Protein AF-K1QDU6-F1 (afdb_monomer_lite)

InterPro domains:
  IPR000092 Polyprenyl synthetase-like [PF00348] (39-159)
  IPR008949 Isoprenoid synthase domain superfamily [G3DSA:1.10.600.10] (33-239)
  IPR008949 Isoprenoid synthase domain superfamily [SSF48576] (39-234)
  IPR033749 Polyprenyl synthetase, conserved site [PS00444] (140-152)

pLDDT: mean 74.17, std 23.48, range [25.44, 97.94]

Structure (mmCIF, N/CA/C/O backbone):
data_AF-K1QDU6-F1
#
_entry.id   AF-K1QDU6-F1
#
loop_
_atom_site.group_PDB
_atom_site.id
_atom_site.type_symbol
_atom_site.label_atom_id
_atom_site.label_alt_id
_atom_site.label_comp_id
_atom_site.label_asym_id
_atom_site.label_entity_id
_atom_site.label_seq_id
_atom_site.pdbx_PDB_ins_code
_atom_site.Cartn_x
_atom_site.Cartn_y
_atom_site.Cartn_z
_atom_site.occupancy
_atom_site.B_iso_or_equiv
_atom_site.auth_seq_id
_atom_site.auth_comp_id
_atom_site.auth_asym_id
_atom_site.auth_atom_id
_atom_site.pdbx_PDB_model_num
ATOM 1 N N . MET A 1 1 ? 10.140 12.642 -14.458 1.00 27.84 1 MET A N 1
ATOM 2 C CA . MET A 1 1 ? 10.957 11.814 -15.375 1.00 27.84 1 MET A CA 1
ATOM 3 C C . MET A 1 1 ? 11.742 10.750 -14.606 1.00 27.84 1 MET A C 1
ATOM 5 O O . MET A 1 1 ? 11.603 9.585 -14.933 1.00 27.84 1 MET A O 1
ATOM 9 N N . TYR A 1 2 ? 12.474 11.108 -13.543 1.00 26.69 2 TYR A N 1
ATOM 10 C CA . TYR A 1 2 ? 13.285 10.168 -12.743 1.00 26.69 2 TYR A CA 1
ATOM 11 C C . TYR A 1 2 ? 12.472 9.133 -11.940 1.00 26.69 2 TYR A C 1
ATOM 13 O O . TYR A 1 2 ? 12.703 7.937 -12.063 1.00 26.69 2 TYR A O 1
ATOM 21 N N . MET A 1 3 ? 11.434 9.553 -11.210 1.00 28.48 3 MET A N 1
ATOM 22 C CA . MET A 1 3 ? 10.536 8.614 -10.512 1.00 28.48 3 MET A CA 1
ATOM 23 C C . MET A 1 3 ? 9.550 7.912 -11.452 1.00 28.48 3 MET A C 1
ATOM 25 O O . MET A 1 3 ? 9.055 6.837 -11.137 1.00 28.48 3 MET A O 1
ATOM 29 N N . SER A 1 4 ? 9.288 8.497 -12.625 1.00 28.53 4 SER A N 1
ATOM 30 C CA . SER A 1 4 ? 8.295 7.974 -13.567 1.00 28.53 4 SER A CA 1
ATOM 31 C C . SER A 1 4 ? 8.841 6.777 -14.355 1.00 28.53 4 SER A C 1
ATOM 33 O O . SER A 1 4 ? 8.112 5.826 -14.598 1.00 28.53 4 SER A O 1
ATOM 35 N N . MET A 1 5 ? 10.156 6.734 -14.593 1.00 27.45 5 MET A N 1
ATOM 36 C CA . MET A 1 5 ? 10.834 5.553 -15.135 1.00 27.45 5 MET A CA 1
ATOM 37 C C . MET A 1 5 ? 10.961 4.426 -14.083 1.00 27.45 5 MET A C 1
ATOM 39 O O . MET A 1 5 ? 10.789 3.258 -14.422 1.00 27.45 5 MET A O 1
ATOM 43 N N . CYS A 1 6 ? 11.159 4.752 -12.793 1.00 29.09 6 CYS A N 1
ATOM 44 C CA . CYS A 1 6 ? 11.047 3.777 -11.692 1.00 29.09 6 CYS A CA 1
ATOM 45 C C . CYS A 1 6 ? 9.617 3.239 -11.535 1.00 29.09 6 CYS A C 1
ATOM 47 O O . CYS A 1 6 ? 9.452 2.037 -11.342 1.00 29.09 6 CYS A O 1
ATOM 49 N N . CYS A 1 7 ? 8.590 4.089 -11.658 1.00 29.75 7 CYS A N 1
ATOM 50 C CA . CYS A 1 7 ? 7.189 3.665 -11.659 1.00 29.75 7 CYS A CA 1
ATOM 51 C C . CYS A 1 7 ? 6.900 2.736 -12.840 1.00 29.75 7 CYS A C 1
ATOM 53 O O . CYS A 1 7 ? 6.283 1.700 -12.641 1.00 29.75 7 CYS A O 1
ATOM 55 N N . ASP A 1 8 ? 7.411 3.034 -14.037 1.00 30.83 8 ASP A N 1
ATOM 56 C CA . ASP A 1 8 ? 7.184 2.207 -15.226 1.00 30.83 8 ASP A CA 1
ATOM 57 C C . ASP A 1 8 ? 7.837 0.814 -15.115 1.00 30.83 8 ASP A C 1
ATOM 59 O O . ASP A 1 8 ? 7.208 -0.195 -15.448 1.00 30.83 8 ASP A O 1
ATOM 63 N N . VAL A 1 9 ? 9.069 0.707 -14.592 1.00 31.66 9 VAL A N 1
ATOM 64 C CA . VAL A 1 9 ? 9.724 -0.603 -14.377 1.00 31.66 9 VAL A CA 1
ATOM 65 C C . VAL A 1 9 ? 9.109 -1.345 -13.179 1.00 31.66 9 VAL A C 1
ATOM 67 O O . VAL A 1 9 ? 8.923 -2.564 -13.239 1.00 31.66 9 VAL A O 1
ATOM 70 N N . SER A 1 10 ? 8.700 -0.630 -12.126 1.00 29.80 10 SER A N 1
ATOM 71 C CA . SER A 1 10 ? 8.019 -1.223 -10.966 1.00 29.80 10 SER A CA 1
ATOM 72 C C . SER A 1 10 ? 6.633 -1.751 -11.331 1.00 29.80 10 SER A C 1
ATOM 74 O O . SER A 1 10 ? 6.325 -2.891 -10.988 1.00 29.80 10 SER A O 1
ATOM 76 N N . CYS A 1 11 ? 5.861 -1.010 -12.131 1.00 29.25 11 CYS A N 1
ATOM 77 C CA . CYS A 1 11 ? 4.549 -1.380 -12.679 1.00 29.25 11 CYS A CA 1
ATOM 78 C C . CYS A 1 11 ? 4.643 -2.565 -13.669 1.00 29.25 11 CYS A C 1
ATOM 80 O O . CYS A 1 11 ? 3.788 -3.454 -13.697 1.00 29.25 11 CYS A O 1
ATOM 82 N N . SER A 1 12 ? 5.754 -2.658 -14.416 1.00 29.80 12 SER A N 1
ATOM 83 C CA . SER A 1 12 ? 6.099 -3.834 -15.235 1.00 29.80 12 SER A CA 1
ATOM 84 C C . SER A 1 12 ? 6.427 -5.070 -14.385 1.00 29.80 12 SER A C 1
ATOM 86 O O . SER A 1 12 ? 6.141 -6.199 -14.785 1.00 29.80 12 SER A O 1
ATOM 88 N N . SER A 1 13 ? 7.023 -4.874 -13.204 1.00 31.14 13 SER A N 1
ATOM 89 C CA . SER A 1 13 ? 7.442 -5.954 -12.300 1.00 31.14 13 SER A CA 1
ATOM 90 C C . SER A 1 13 ? 6.368 -6.408 -11.302 1.00 31.14 13 SER A C 1
ATOM 92 O O . SER A 1 13 ? 6.383 -7.560 -10.879 1.00 31.14 13 SER A O 1
ATOM 94 N N . THR A 1 14 ? 5.392 -5.550 -11.002 1.00 33.31 14 THR A N 1
ATOM 95 C CA . THR A 1 14 ? 4.179 -5.856 -10.217 1.00 33.31 14 THR A CA 1
ATOM 96 C C . THR A 1 14 ? 3.053 -6.450 -11.081 1.00 33.31 14 THR A C 1
ATOM 98 O O . THR A 1 14 ? 1.967 -6.770 -10.588 1.00 33.31 14 THR A O 1
ATOM 101 N N . GLY A 1 15 ? 3.329 -6.677 -12.372 1.00 29.73 15 GLY A N 1
ATOM 102 C CA . GLY A 1 15 ? 2.382 -7.032 -13.433 1.00 29.73 15 GLY A CA 1
ATOM 103 C C . GLY A 1 15 ? 1.663 -8.386 -13.354 1.00 29.73 15 GLY A C 1
ATOM 104 O O . GLY A 1 15 ? 0.924 -8.705 -14.281 1.00 29.73 15 GLY A O 1
ATOM 105 N N . ALA A 1 16 ? 1.800 -9.170 -12.283 1.00 29.45 16 ALA A N 1
ATOM 106 C CA . ALA A 1 16 ? 1.011 -10.399 -12.098 1.00 29.45 16 ALA A CA 1
ATOM 107 C C . ALA A 1 16 ? 0.602 -10.697 -10.643 1.00 29.45 16 ALA A C 1
ATOM 109 O O . ALA A 1 16 ? -0.055 -11.705 -10.389 1.00 29.45 16 ALA A O 1
ATOM 110 N N . THR A 1 17 ? 0.946 -9.833 -9.688 1.00 32.12 17 THR A N 1
ATOM 111 C CA . THR A 1 17 ? 0.770 -10.111 -8.251 1.00 32.12 17 THR A CA 1
ATOM 112 C C . THR A 1 17 ? -0.180 -9.131 -7.556 1.00 32.12 17 THR A C 1
ATOM 114 O O . THR A 1 17 ? -0.888 -9.526 -6.639 1.00 32.12 17 THR A O 1
ATOM 117 N N . GLY A 1 18 ? -0.346 -7.894 -8.033 1.00 29.41 18 GLY A N 1
ATOM 118 C CA . GLY A 1 18 ? -1.143 -6.879 -7.316 1.00 29.41 18 GLY A CA 1
ATOM 119 C C . GLY A 1 18 ? -2.650 -7.153 -7.161 1.00 29.41 18 GLY A C 1
ATOM 120 O O . GLY A 1 18 ? -3.245 -6.730 -6.176 1.00 29.41 18 GLY A O 1
ATOM 121 N N . ALA A 1 19 ? -3.280 -7.894 -8.080 1.00 29.11 19 ALA A N 1
ATOM 122 C CA . ALA A 1 19 ? -4.727 -8.162 -8.031 1.00 29.11 19 ALA A CA 1
ATOM 123 C C . ALA A 1 19 ? -5.107 -9.434 -7.244 1.00 29.11 19 ALA A C 1
ATOM 125 O O . ALA A 1 19 ? -6.285 -9.755 -7.126 1.00 29.11 19 ALA A O 1
ATOM 126 N N . LEU A 1 20 ? -4.120 -10.172 -6.724 1.00 29.73 20 LEU A N 1
ATOM 127 C CA . LEU A 1 20 ? -4.320 -11.481 -6.092 1.00 29.73 20 LEU A CA 1
ATOM 128 C C . LEU A 1 20 ? -3.499 -11.688 -4.810 1.00 29.73 20 LEU A C 1
ATOM 130 O O . LEU A 1 20 ? -3.629 -12.725 -4.167 1.00 29.73 20 LEU A O 1
ATOM 134 N N . GLN A 1 21 ? -2.695 -10.704 -4.400 1.00 31.70 21 GLN A N 1
ATOM 135 C CA . GLN A 1 21 ? -1.828 -10.797 -3.226 1.00 31.70 21 GLN A CA 1
ATOM 136 C C . GLN A 1 21 ? -2.444 -10.134 -1.984 1.00 31.70 21 GLN A C 1
ATOM 138 O O . GLN A 1 21 ? -1.793 -9.362 -1.288 1.00 31.70 21 GLN A O 1
ATOM 143 N N . LEU A 1 22 ? -3.680 -10.499 -1.631 1.00 31.55 22 LEU A N 1
ATOM 144 C CA . LEU A 1 22 ? -3.878 -10.808 -0.216 1.00 31.55 22 LEU A CA 1
ATOM 145 C C . LEU A 1 22 ? -3.142 -12.129 -0.035 1.00 31.55 22 LEU A C 1
ATOM 147 O O . LEU A 1 22 ? -3.590 -13.142 -0.562 1.00 31.55 22 LEU A O 1
ATOM 151 N N . HIS A 1 23 ? -1.972 -12.100 0.608 1.00 31.34 23 HIS A N 1
ATOM 152 C CA . HIS A 1 23 ? -1.313 -13.310 1.089 1.00 31.34 23 HIS A CA 1
ATOM 153 C C . HIS A 1 23 ? -2.389 -14.165 1.772 1.00 31.34 23 HIS A C 1
ATOM 155 O O . HIS A 1 23 ? -2.845 -13.830 2.866 1.00 31.34 23 HIS A O 1
ATOM 161 N N . MET A 1 24 ? -2.852 -15.231 1.110 1.00 26.36 24 MET A N 1
ATOM 162 C CA . MET A 1 24 ? -3.512 -16.301 1.836 1.00 26.36 24 MET A CA 1
ATOM 163 C C . MET A 1 24 ? -2.442 -16.802 2.805 1.00 26.36 24 MET A C 1
ATOM 165 O O . MET A 1 24 ? -1.360 -17.157 2.334 1.00 26.36 24 MET A O 1
ATOM 169 N N . PRO A 1 25 ? -2.664 -16.748 4.129 1.00 25.44 25 PRO A N 1
ATOM 170 C CA . PRO A 1 25 ? -1.703 -17.301 5.062 1.00 25.44 25 PRO A CA 1
ATOM 171 C C . PRO A 1 25 ? -1.656 -18.798 4.778 1.00 25.44 25 PRO A C 1
ATOM 173 O O . PRO A 1 25 ? -2.633 -19.513 5.021 1.00 25.44 25 PRO A O 1
ATOM 176 N N . ASP A 1 26 ? -0.563 -19.249 4.168 1.00 29.52 26 ASP A N 1
ATOM 177 C CA . ASP A 1 26 ? -0.380 -20.661 3.893 1.00 29.52 26 ASP A CA 1
ATOM 178 C C . ASP A 1 26 ? -0.211 -21.354 5.246 1.00 29.52 26 ASP A C 1
ATOM 180 O O . ASP A 1 26 ? 0.652 -21.016 6.054 1.00 29.52 26 ASP A O 1
ATOM 184 N N . SER A 1 27 ? -1.132 -22.262 5.547 1.00 29.81 27 SER A N 1
ATOM 185 C CA . SER A 1 27 ? -1.247 -22.924 6.848 1.00 29.81 27 SER A CA 1
ATOM 186 C C . SER A 1 27 ? -0.356 -24.159 6.912 1.00 29.81 27 SER A C 1
ATOM 188 O O . SER A 1 27 ? -0.807 -25.226 7.332 1.00 29.81 27 SER A O 1
ATOM 190 N N . ARG A 1 28 ? 0.896 -24.051 6.454 1.00 30.83 28 ARG A N 1
ATOM 191 C CA . ARG A 1 28 ? 1.869 -25.147 6.528 1.00 30.83 28 ARG A CA 1
ATOM 192 C C . ARG A 1 28 ? 3.262 -24.631 6.852 1.00 30.83 28 ARG A C 1
ATOM 194 O O . ARG A 1 28 ? 3.715 -23.632 6.310 1.00 30.83 28 ARG A O 1
ATOM 201 N N . GLU A 1 29 ? 3.858 -25.341 7.801 1.00 30.75 29 GLU A N 1
ATOM 202 C CA . GLU A 1 29 ? 5.143 -25.107 8.446 1.00 30.75 29 GLU A CA 1
ATOM 203 C C . GLU A 1 29 ? 6.289 -24.804 7.477 1.00 30.75 29 GLU A C 1
ATOM 205 O O . GLU A 1 29 ? 6.364 -25.315 6.359 1.00 30.75 29 GLU A O 1
ATOM 210 N N . GLU A 1 30 ? 7.198 -23.975 7.983 1.00 40.56 30 GLU A N 1
ATOM 211 C CA . GLU A 1 30 ? 8.454 -23.553 7.380 1.00 40.56 30 GLU A CA 1
ATOM 212 C C . GLU A 1 30 ? 9.281 -24.715 6.810 1.00 40.56 30 GLU A C 1
ATOM 214 O O . GLU A 1 30 ? 9.584 -25.696 7.487 1.00 40.56 30 GLU A O 1
ATOM 219 N N . SER A 1 31 ? 9.768 -24.531 5.584 1.00 30.59 31 SER A N 1
ATOM 220 C CA . SER A 1 31 ? 11.107 -24.973 5.192 1.00 30.59 31 SER A CA 1
ATOM 221 C C . SER A 1 31 ? 11.658 -24.027 4.121 1.00 30.59 31 SER A C 1
ATOM 223 O O . SER A 1 31 ? 10.993 -23.715 3.133 1.00 30.59 31 SER A O 1
ATOM 225 N N . GLN A 1 32 ? 12.862 -23.510 4.375 1.00 33.31 32 GLN A N 1
ATOM 226 C CA . GLN A 1 32 ? 13.687 -22.771 3.418 1.00 33.31 32 GLN A CA 1
ATOM 227 C C . GLN A 1 32 ? 13.962 -23.664 2.190 1.00 33.31 32 GLN A C 1
ATOM 229 O O . GLN A 1 32 ? 14.157 -24.864 2.353 1.00 33.31 32 GLN A O 1
ATOM 234 N N . ASP A 1 33 ? 13.989 -23.073 0.989 1.00 34.19 33 ASP A N 1
ATOM 235 C CA . ASP A 1 33 ? 14.377 -23.678 -0.309 1.00 34.19 33 ASP A CA 1
ATOM 236 C C . ASP A 1 33 ? 13.284 -24.192 -1.268 1.00 34.19 33 ASP A C 1
ATOM 238 O O . ASP A 1 33 ? 13.541 -25.061 -2.103 1.00 34.19 33 ASP A O 1
ATOM 242 N N . GLN A 1 34 ? 12.096 -23.583 -1.298 1.00 36.31 34 GLN A N 1
ATOM 243 C CA . GLN A 1 34 ? 11.255 -23.647 -2.500 1.00 36.31 34 GLN A CA 1
ATOM 244 C C . GLN A 1 34 ? 10.879 -22.250 -2.970 1.00 36.31 34 GLN A C 1
ATOM 246 O O . GLN A 1 34 ? 10.229 -21.489 -2.259 1.00 36.31 34 GLN A O 1
ATOM 251 N N . ALA A 1 35 ? 11.269 -21.923 -4.204 1.00 41.44 35 ALA A N 1
ATOM 252 C CA . ALA A 1 35 ? 10.630 -20.855 -4.954 1.00 41.44 35 ALA A CA 1
ATOM 253 C C . ALA A 1 35 ? 9.121 -21.129 -4.925 1.00 41.44 35 ALA A C 1
ATOM 255 O O . ALA A 1 35 ? 8.648 -22.083 -5.546 1.00 41.44 35 ALA A O 1
ATOM 256 N N . ILE A 1 36 ? 8.387 -20.350 -4.129 1.00 52.00 36 ILE A N 1
ATOM 257 C CA . ILE A 1 36 ? 6.951 -20.525 -3.944 1.00 52.00 36 ILE A CA 1
ATOM 258 C C . ILE A 1 36 ? 6.312 -20.285 -5.310 1.00 52.00 36 ILE A C 1
ATOM 260 O O . ILE A 1 36 ? 6.256 -19.156 -5.802 1.00 52.00 36 ILE A O 1
ATOM 264 N N . SER A 1 37 ? 5.894 -21.368 -5.964 1.00 55.88 37 SER A N 1
ATOM 265 C CA . SER A 1 37 ? 5.210 -21.276 -7.246 1.00 55.88 37 SER A CA 1
ATOM 266 C C . SER A 1 37 ? 3.891 -20.547 -7.023 1.00 55.88 37 SER A C 1
ATOM 268 O O . SER A 1 37 ? 3.098 -20.916 -6.155 1.00 55.88 37 SER A O 1
ATOM 270 N N . ILE A 1 38 ? 3.678 -19.473 -7.781 1.00 74.00 38 ILE A N 1
ATOM 271 C CA . ILE A 1 38 ? 2.493 -18.628 -7.638 1.00 74.00 38 ILE A CA 1
ATOM 272 C C . ILE A 1 38 ? 1.250 -19.497 -7.861 1.00 74.00 38 ILE A C 1
ATOM 274 O O . ILE A 1 38 ? 1.210 -20.292 -8.798 1.00 74.00 38 ILE A O 1
ATOM 278 N N . ALA A 1 39 ? 0.222 -19.337 -7.023 1.00 75.44 39 ALA A N 1
ATOM 279 C CA . ALA A 1 39 ? -0.935 -20.234 -6.966 1.00 75.44 39 ALA A CA 1
ATOM 280 C C . ALA A 1 39 ? -1.572 -20.550 -8.335 1.00 75.44 39 ALA A C 1
ATOM 282 O O . ALA A 1 39 ? -1.974 -21.687 -8.572 1.00 75.44 39 ALA A O 1
ATOM 283 N N . HIS A 1 40 ? -1.621 -19.590 -9.263 1.00 76.19 40 HIS A N 1
ATOM 284 C CA . HIS A 1 40 ? -2.198 -19.809 -10.593 1.00 76.19 40 HIS A CA 1
ATOM 285 C C . HIS A 1 40 ? -1.364 -20.736 -11.493 1.00 76.19 40 HIS A C 1
ATOM 287 O O . HIS A 1 40 ? -1.929 -21.343 -12.398 1.00 76.19 40 HIS A O 1
ATOM 293 N N . ASN A 1 41 ? -0.063 -20.900 -11.240 1.00 76.62 41 ASN A N 1
ATOM 294 C CA . ASN A 1 41 ? 0.771 -21.887 -11.932 1.00 76.62 41 ASN A CA 1
ATOM 295 C C . ASN A 1 41 ? 0.489 -23.316 -11.452 1.00 76.62 41 ASN A C 1
ATOM 297 O O . ASN A 1 41 ? 0.713 -24.264 -12.197 1.00 76.62 41 ASN A O 1
ATOM 301 N N . ILE A 1 42 ? -0.004 -23.470 -10.219 1.00 84.62 42 ILE A N 1
ATOM 302 C CA . ILE A 1 42 ? -0.341 -24.770 -9.625 1.00 84.62 42 ILE A CA 1
ATOM 303 C C . ILE A 1 42 ? -1.802 -25.137 -9.923 1.00 84.62 42 ILE A C 1
ATOM 305 O O . ILE A 1 42 ? -2.088 -26.241 -10.377 1.00 84.62 42 ILE A O 1
ATOM 309 N N . TYR A 1 43 ? -2.731 -24.209 -9.677 1.00 83.12 43 TYR A N 1
ATOM 310 C CA . TYR A 1 43 ? -4.180 -24.462 -9.679 1.00 83.12 43 TYR A CA 1
ATOM 311 C C . TYR A 1 43 ? -4.910 -23.900 -10.908 1.00 83.12 43 TYR A C 1
ATOM 313 O O . TYR A 1 43 ? -6.100 -24.154 -11.108 1.00 83.12 43 TYR A O 1
ATOM 321 N N . GLY A 1 44 ? -4.207 -23.145 -11.752 1.00 82.81 44 GLY A N 1
ATOM 322 C CA . GLY A 1 44 ? -4.778 -22.468 -12.909 1.00 82.81 44 GLY A CA 1
ATOM 323 C C . GLY A 1 44 ? -5.490 -21.160 -12.555 1.00 82.81 44 GLY A C 1
ATOM 324 O O . GLY A 1 44 ? -6.080 -20.992 -11.486 1.00 82.81 44 GLY A O 1
ATOM 325 N N . VAL A 1 45 ? -5.485 -20.234 -13.516 1.00 83.50 45 VAL A N 1
ATOM 326 C CA . VAL A 1 45 ? -6.100 -18.901 -13.391 1.00 83.50 45 VAL A CA 1
ATOM 327 C C . VAL A 1 45 ? -7.567 -18.947 -12.922 1.00 83.50 45 VAL A C 1
ATOM 329 O O . VAL A 1 45 ? -7.894 -18.204 -11.995 1.00 83.50 45 VAL A O 1
ATOM 332 N N . PRO A 1 46 ? -8.458 -19.812 -13.463 1.00 84.44 46 PRO A N 1
ATOM 333 C CA . PRO A 1 46 ? -9.867 -19.809 -13.059 1.00 84.44 46 PRO A CA 1
ATOM 334 C C . PRO A 1 46 ? -10.079 -20.134 -11.576 1.00 84.44 46 PRO A C 1
ATOM 336 O O . PRO A 1 46 ? -10.869 -19.466 -10.910 1.00 84.44 46 PRO A O 1
ATOM 339 N N . GLN A 1 47 ? -9.361 -21.131 -11.042 1.00 84.12 47 GLN A N 1
ATOM 340 C CA . GLN A 1 47 ? -9.495 -21.520 -9.636 1.00 84.12 47 GLN A CA 1
ATOM 341 C C . GLN A 1 47 ? -8.920 -20.448 -8.718 1.00 84.12 47 GLN A C 1
ATOM 343 O O . GLN A 1 47 ? -9.548 -20.092 -7.726 1.00 84.12 47 GLN A O 1
ATOM 348 N N . THR A 1 48 ? -7.759 -19.893 -9.068 1.00 84.56 48 THR A N 1
ATOM 349 C CA . THR A 1 48 ? -7.124 -18.836 -8.280 1.00 84.56 48 THR A CA 1
ATOM 350 C C . THR A 1 48 ? -8.009 -17.591 -8.176 1.00 84.56 48 THR A C 1
ATOM 352 O O . THR A 1 48 ? -8.191 -17.079 -7.073 1.00 84.56 48 THR A O 1
ATOM 355 N N . ILE A 1 49 ? -8.633 -17.151 -9.277 1.00 82.06 49 ILE A N 1
ATOM 356 C CA . ILE A 1 49 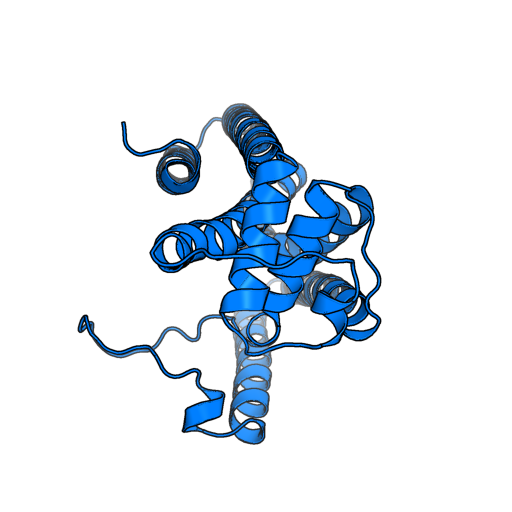? -9.576 -16.018 -9.263 1.00 82.06 49 ILE A CA 1
ATOM 357 C C . ILE A 1 49 ? -10.807 -16.338 -8.409 1.00 82.06 49 ILE A C 1
ATOM 359 O O . ILE A 1 49 ? -11.201 -15.530 -7.569 1.00 82.06 49 ILE A O 1
ATOM 363 N N . ASN A 1 50 ? -11.414 -17.513 -8.597 1.00 84.44 50 ASN A N 1
ATOM 364 C CA . ASN A 1 50 ? -12.599 -17.899 -7.835 1.00 84.44 50 ASN A CA 1
ATOM 365 C C . ASN A 1 50 ? -12.314 -17.952 -6.326 1.00 84.44 50 ASN A C 1
ATOM 367 O O . ASN A 1 50 ? -13.080 -17.403 -5.537 1.00 84.44 50 ASN A O 1
ATOM 371 N N . SER A 1 51 ? -11.198 -18.568 -5.931 1.00 88.56 51 SER A N 1
ATOM 372 C CA . SER A 1 51 ? -10.790 -18.670 -4.528 1.00 88.56 51 SER A CA 1
ATOM 373 C C . SER A 1 51 ? -10.509 -17.304 -3.907 1.00 88.56 51 SER A C 1
ATOM 375 O O . SER A 1 51 ? -10.956 -17.045 -2.794 1.00 88.56 51 SER A O 1
ATOM 377 N N . ALA A 1 52 ? -9.836 -16.398 -4.619 1.00 81.62 52 ALA A N 1
ATOM 378 C CA . ALA A 1 52 ? -9.591 -15.049 -4.113 1.00 81.62 52 ALA A CA 1
ATOM 379 C C . ALA A 1 52 ? -10.886 -14.249 -3.933 1.00 81.62 52 ALA A C 1
ATOM 381 O O . ALA A 1 52 ? -11.100 -13.650 -2.879 1.00 81.62 52 ALA A O 1
ATOM 382 N N . ASN A 1 53 ? -11.794 -14.322 -4.911 1.00 84.19 53 ASN A N 1
ATOM 383 C CA . ASN A 1 53 ? -13.105 -13.688 -4.806 1.00 84.19 53 ASN A CA 1
ATOM 384 C C . ASN A 1 53 ? -13.911 -14.252 -3.632 1.00 84.19 53 ASN A C 1
ATOM 386 O O . ASN A 1 53 ? -14.520 -13.496 -2.880 1.00 84.19 53 ASN A O 1
ATOM 390 N N . TYR A 1 54 ? -13.878 -15.570 -3.434 1.00 85.62 54 TYR A N 1
ATOM 391 C CA . TYR A 1 54 ? -14.519 -16.216 -2.294 1.00 85.62 54 TYR A CA 1
ATOM 392 C C . TYR A 1 54 ? -13.966 -15.705 -0.953 1.00 85.62 54 TYR A C 1
ATOM 394 O O . TYR A 1 54 ? -14.741 -15.381 -0.052 1.00 85.62 54 TYR A O 1
ATOM 402 N N . VAL A 1 55 ? -12.644 -15.540 -0.833 1.00 89.25 55 VAL A N 1
ATOM 403 C CA . VAL A 1 55 ? -12.004 -15.007 0.382 1.00 89.25 55 VAL A CA 1
ATOM 404 C C . VAL A 1 55 ? -12.420 -13.559 0.674 1.00 89.25 55 VAL A C 1
ATOM 406 O O . VAL A 1 55 ? -12.580 -13.220 1.847 1.00 89.25 55 VAL A O 1
ATOM 409 N N . TYR A 1 56 ? -12.688 -12.718 -0.336 1.00 84.00 56 TYR A N 1
ATOM 410 C CA . TYR A 1 56 ? -13.256 -11.381 -0.090 1.00 84.00 56 TYR A CA 1
ATOM 411 C C . TYR A 1 56 ? -14.607 -11.450 0.627 1.00 84.00 56 TYR A C 1
ATOM 413 O O . TYR A 1 56 ? -14.842 -10.702 1.579 1.00 84.00 56 TYR A O 1
ATOM 421 N N . PHE A 1 57 ? -15.480 -12.369 0.212 1.00 90.19 57 PHE A N 1
ATOM 422 C CA . PHE A 1 57 ? -16.799 -12.530 0.823 1.00 90.19 57 PHE A CA 1
ATOM 423 C C . PHE A 1 57 ? -16.740 -13.207 2.194 1.00 90.19 57 PHE A C 1
ATOM 425 O O . PHE A 1 57 ? -17.510 -12.831 3.073 1.00 90.19 57 PHE A O 1
ATOM 432 N N . LEU A 1 58 ? -15.785 -14.113 2.430 1.00 89.19 58 LEU A N 1
ATOM 433 C CA . LEU A 1 58 ? -15.493 -14.598 3.786 1.00 89.19 58 LEU A CA 1
ATOM 434 C C . LEU A 1 58 ? -14.992 -13.471 4.701 1.00 89.19 58 LEU A C 1
ATOM 436 O O . LEU A 1 58 ? -15.337 -13.417 5.879 1.00 89.19 58 LEU A O 1
ATOM 440 N N . GLY A 1 59 ? -14.191 -12.546 4.167 1.00 89.06 59 GLY A N 1
ATOM 441 C CA . GLY A 1 59 ? -13.794 -11.333 4.880 1.00 89.06 59 GLY A CA 1
ATOM 442 C C . GLY A 1 59 ? -15.005 -10.487 5.273 1.00 89.06 59 GLY A C 1
ATOM 443 O O . GLY A 1 59 ? -15.130 -10.095 6.432 1.00 89.06 59 GLY A O 1
ATOM 444 N N . LEU A 1 60 ? -15.935 -10.273 4.338 1.00 91.81 60 LEU A N 1
ATOM 445 C CA . LEU A 1 60 ? -17.188 -9.567 4.605 1.00 91.81 60 LEU A CA 1
ATOM 446 C C . LEU A 1 60 ? -18.050 -10.288 5.654 1.00 91.81 60 LEU A C 1
ATOM 448 O O . LEU A 1 60 ? -18.578 -9.632 6.549 1.00 91.81 60 LEU A O 1
ATOM 452 N N . GLU A 1 61 ? -18.164 -11.617 5.585 1.00 92.88 61 GLU A N 1
ATOM 453 C CA . GLU A 1 61 ? -18.877 -12.423 6.585 1.00 92.88 61 GLU A CA 1
ATOM 454 C C . GLU A 1 61 ? -18.317 -12.185 7.994 1.00 92.88 61 GLU A C 1
ATOM 456 O O . GLU A 1 61 ? -19.078 -11.933 8.927 1.00 92.88 61 GLU A O 1
ATOM 461 N N . LYS A 1 62 ? -16.988 -12.167 8.150 1.00 92.12 62 LYS A N 1
ATOM 462 C CA . LYS A 1 62 ? -16.344 -11.850 9.435 1.00 92.12 62 LYS A CA 1
ATOM 463 C C . LYS A 1 62 ? -16.596 -10.411 9.884 1.00 92.12 62 LYS A C 1
ATOM 465 O O . LYS A 1 62 ? -16.805 -10.173 11.068 1.00 92.12 62 LYS A O 1
ATOM 470 N N . VAL A 1 63 ? -16.601 -9.447 8.964 1.00 93.31 63 VAL A N 1
ATOM 471 C CA . VAL A 1 63 ? -16.901 -8.042 9.293 1.00 93.31 63 VAL A CA 1
ATOM 472 C C . VAL A 1 63 ? -18.345 -7.872 9.764 1.00 93.31 63 VAL A C 1
ATOM 474 O O . VAL A 1 63 ? -18.597 -7.086 10.675 1.00 93.31 63 VAL A O 1
ATOM 477 N N . LEU A 1 64 ? -19.289 -8.625 9.196 1.00 93.81 64 LEU A N 1
ATOM 478 C CA . LEU A 1 64 ? -20.685 -8.633 9.641 1.00 93.81 64 LEU A CA 1
ATOM 479 C C . LEU A 1 64 ? -20.833 -9.148 11.082 1.00 93.81 64 LEU A C 1
ATOM 481 O O . LEU A 1 64 ? -21.711 -8.680 11.801 1.00 93.81 64 LEU A O 1
ATOM 485 N N . GLN A 1 65 ? -19.952 -10.047 11.532 1.00 95.12 65 GLN A N 1
ATOM 486 C CA . GLN A 1 65 ? -19.941 -10.563 12.909 1.00 95.12 65 GLN A CA 1
ATOM 487 C C . GLN A 1 65 ? -19.445 -9.545 13.948 1.00 95.12 65 GLN A C 1
ATOM 489 O O . GLN A 1 65 ? -19.603 -9.784 15.141 1.00 95.12 65 GLN A O 1
ATOM 494 N N . LEU A 1 66 ? -18.866 -8.412 13.528 1.00 93.62 66 LEU A N 1
ATOM 495 C CA . LEU A 1 66 ? -18.455 -7.343 14.445 1.00 93.62 66 LEU A CA 1
ATOM 496 C C . LEU A 1 66 ? -19.651 -6.597 15.071 1.00 93.62 66 LEU A C 1
ATOM 498 O O . LEU A 1 66 ? -19.447 -5.812 15.989 1.00 93.62 66 LEU A O 1
ATOM 502 N N . ASP A 1 67 ? -20.870 -6.814 14.562 1.00 92.56 67 ASP A N 1
ATOM 503 C CA . ASP A 1 67 ? -22.136 -6.274 15.086 1.00 92.56 67 ASP A CA 1
ATOM 504 C C . ASP A 1 67 ? -22.128 -4.751 15.328 1.00 92.56 67 ASP A C 1
ATOM 506 O O . ASP A 1 67 ? -22.677 -4.226 16.294 1.00 92.56 67 ASP A O 1
ATOM 510 N N . HIS A 1 68 ? -21.479 -4.013 14.422 1.00 94.81 68 HIS A N 1
ATOM 511 C CA . HIS A 1 68 ? -21.478 -2.554 14.429 1.00 94.81 68 HIS A CA 1
ATOM 512 C C . HIS A 1 68 ? -22.060 -2.021 13.108 1.00 94.81 68 HIS A C 1
ATOM 514 O O . HIS A 1 68 ? -21.615 -2.433 12.030 1.00 94.81 68 HIS A O 1
ATOM 520 N N . PRO A 1 69 ? -23.025 -1.077 13.149 1.00 93.50 69 PRO A N 1
ATOM 521 C CA . PRO A 1 69 ? -23.800 -0.656 11.974 1.00 93.50 69 PRO A CA 1
ATOM 522 C C . PRO A 1 69 ? -22.951 -0.028 10.859 1.00 93.50 69 PRO A C 1
ATOM 524 O O . PRO A 1 69 ? -23.313 -0.091 9.686 1.00 93.50 69 PRO A O 1
ATOM 527 N N . GLU A 1 70 ? -21.800 0.550 11.211 1.00 94.81 70 GLU A N 1
ATOM 528 C CA . GLU A 1 70 ? -20.888 1.180 10.248 1.00 94.81 70 GLU A CA 1
ATOM 529 C C . GLU A 1 70 ? -19.801 0.239 9.694 1.00 94.81 70 GLU A C 1
ATOM 531 O O . GLU A 1 70 ? -19.108 0.614 8.748 1.00 94.81 70 GLU A O 1
ATOM 536 N N . SER A 1 71 ? -19.649 -0.987 10.214 1.00 94.12 71 SER A N 1
ATOM 537 C CA . SER A 1 71 ? -18.556 -1.895 9.814 1.00 94.12 71 SER A CA 1
ATOM 538 C C . SER A 1 71 ? -18.584 -2.238 8.325 1.00 94.12 71 SER A C 1
ATOM 540 O O . SER A 1 71 ? -17.556 -2.205 7.648 1.00 94.12 71 SER A O 1
ATOM 542 N N . THR A 1 72 ? -19.771 -2.506 7.780 1.00 94.62 72 THR A N 1
ATOM 543 C CA . THR A 1 72 ? -19.956 -2.807 6.352 1.00 94.62 72 THR A CA 1
ATOM 544 C C . THR A 1 72 ? -19.690 -1.600 5.463 1.00 94.62 72 THR A C 1
ATOM 546 O O . THR A 1 72 ? -19.157 -1.760 4.363 1.00 94.62 72 THR A O 1
ATOM 549 N N . LYS A 1 73 ? -20.014 -0.390 5.930 1.00 94.81 73 LYS A N 1
ATOM 550 C CA . LYS A 1 73 ? -19.731 0.855 5.206 1.00 94.81 73 LYS A CA 1
ATOM 551 C C . LYS A 1 73 ? -18.232 1.111 5.132 1.00 94.81 73 LYS A C 1
ATOM 553 O O . LYS A 1 73 ? -17.739 1.382 4.041 1.00 94.81 73 LYS A O 1
ATOM 558 N N . VAL A 1 74 ? -17.513 0.959 6.250 1.00 93.12 74 VAL A N 1
ATOM 559 C CA . VAL A 1 74 ? -16.044 1.062 6.281 1.00 93.12 74 VAL A CA 1
ATOM 560 C C . VAL A 1 74 ? -15.431 0.027 5.341 1.00 93.12 74 VAL A C 1
ATOM 562 O O . VAL A 1 74 ? -14.665 0.393 4.455 1.00 93.12 74 VAL A O 1
ATOM 565 N N . PHE A 1 75 ? -15.829 -1.242 5.456 1.00 92.00 75 PHE A N 1
ATOM 566 C CA . PHE A 1 75 ? -15.333 -2.306 4.583 1.00 92.00 75 PHE A CA 1
ATOM 567 C C . PHE A 1 75 ? -15.559 -2.010 3.100 1.00 92.00 75 PHE A C 1
ATOM 569 O O . PHE A 1 75 ? -14.620 -2.038 2.307 1.00 92.00 75 PHE A O 1
ATOM 576 N N . THR A 1 76 ? -16.788 -1.656 2.726 1.00 93.25 76 THR A N 1
ATOM 577 C CA . THR A 1 76 ? -17.146 -1.387 1.328 1.00 93.25 76 THR A CA 1
ATOM 578 C C . THR A 1 76 ? -16.395 -0.178 0.777 1.00 93.25 76 THR A C 1
ATOM 580 O O . THR A 1 76 ? -15.870 -0.241 -0.333 1.00 93.25 76 THR A O 1
ATOM 583 N N . ALA A 1 77 ? -16.305 0.914 1.543 1.00 92.25 77 ALA A N 1
ATOM 584 C CA . ALA A 1 77 ? -15.592 2.115 1.119 1.00 92.25 77 ALA A CA 1
ATOM 585 C C . ALA A 1 77 ? -14.105 1.827 0.858 1.00 92.25 77 ALA A C 1
ATOM 587 O O . ALA A 1 77 ? -13.578 2.217 -0.182 1.00 92.25 77 ALA A O 1
ATOM 588 N N . GLN A 1 78 ? -13.455 1.089 1.761 1.00 90.19 78 GLN A N 1
ATOM 589 C CA . GLN A 1 78 ? -12.030 0.773 1.656 1.00 90.19 78 GLN A CA 1
ATOM 590 C C . GLN A 1 78 ? -11.732 -0.204 0.511 1.00 90.19 78 GLN A C 1
ATOM 592 O O . GLN A 1 78 ? -10.781 0.006 -0.242 1.00 90.19 78 GLN A O 1
ATOM 597 N N . LEU A 1 79 ? -12.575 -1.224 0.296 1.00 90.19 79 LEU A N 1
ATOM 598 C CA . LEU A 1 79 ? -12.422 -2.126 -0.852 1.00 90.19 79 LEU A CA 1
ATOM 599 C C . LEU A 1 79 ? -12.620 -1.400 -2.189 1.00 90.19 79 LEU A C 1
ATOM 601 O O . LEU A 1 79 ? -11.908 -1.699 -3.148 1.00 90.19 79 LEU A O 1
ATOM 605 N N . LEU A 1 80 ? -13.558 -0.451 -2.275 1.00 92.06 80 LEU A N 1
ATOM 606 C CA . LEU A 1 80 ? -13.764 0.341 -3.491 1.00 92.06 80 LEU A CA 1
ATOM 607 C C . LEU A 1 80 ? -12.554 1.224 -3.810 1.00 92.06 80 LEU A C 1
ATOM 609 O O . LEU A 1 80 ? -12.145 1.278 -4.970 1.00 92.06 80 LEU A O 1
ATOM 613 N N . GLU A 1 81 ? -11.967 1.894 -2.815 1.00 89.75 81 GLU A N 1
ATOM 614 C CA . GLU A 1 81 ? -10.741 2.677 -3.021 1.00 89.75 81 GLU A CA 1
ATOM 615 C C . GLU A 1 81 ? -9.574 1.792 -3.465 1.00 89.75 81 GLU A C 1
ATOM 617 O O . GLU A 1 81 ? -8.908 2.128 -4.446 1.00 89.75 81 GLU A O 1
ATOM 622 N N . LEU A 1 82 ? -9.406 0.617 -2.850 1.00 88.12 82 LEU A N 1
ATOM 623 C CA . LEU A 1 82 ? -8.379 -0.346 -3.249 1.00 88.12 82 LEU A CA 1
ATOM 624 C C . LEU A 1 82 ? -8.515 -0.734 -4.729 1.00 88.12 82 LEU A C 1
ATOM 626 O O . LEU A 1 82 ? -7.536 -0.685 -5.475 1.00 88.12 82 LEU A O 1
ATOM 630 N N . HIS A 1 83 ? -9.730 -1.056 -5.186 1.00 88.94 83 HIS A N 1
ATOM 631 C CA . HIS A 1 83 ? -9.978 -1.408 -6.589 1.00 88.94 83 HIS A CA 1
ATOM 632 C C . HIS A 1 83 ? -9.775 -0.225 -7.540 1.00 88.94 83 HIS A C 1
ATOM 634 O O . HIS A 1 83 ? -9.285 -0.417 -8.651 1.00 88.94 83 HIS A O 1
ATOM 640 N N . ARG A 1 84 ? -10.121 1.000 -7.124 1.00 92.25 84 ARG A N 1
ATOM 641 C CA . ARG A 1 84 ? -9.865 2.216 -7.914 1.00 92.25 84 ARG A CA 1
ATOM 642 C C . ARG A 1 84 ? -8.367 2.440 -8.096 1.00 92.25 84 ARG A C 1
ATOM 644 O O . ARG A 1 84 ? -7.934 2.646 -9.225 1.00 92.25 84 ARG A O 1
ATOM 651 N N . GLY A 1 85 ? -7.584 2.340 -7.019 1.00 89.81 85 GLY A N 1
ATOM 652 C CA . GLY A 1 85 ? -6.123 2.438 -7.077 1.00 89.81 85 GLY A CA 1
ATOM 653 C C . GLY A 1 85 ? -5.512 1.356 -7.969 1.00 89.81 85 GLY A C 1
ATOM 654 O O . GLY A 1 85 ? -4.773 1.661 -8.901 1.00 89.81 85 GLY A O 1
ATOM 655 N N . GLN A 1 86 ? -5.904 0.095 -7.767 1.00 85.94 86 GLN A N 1
ATOM 656 C CA . GLN A 1 86 ? -5.429 -1.021 -8.591 1.00 85.94 86 GLN A CA 1
ATOM 657 C C . GLN A 1 86 ? -5.834 -0.883 -10.069 1.00 85.94 86 GLN A C 1
ATOM 659 O O . GLN A 1 86 ? -5.077 -1.267 -10.959 1.00 85.94 86 GLN A O 1
ATOM 664 N N . GLY A 1 87 ? -7.017 -0.332 -10.347 1.00 88.00 87 GLY A N 1
ATOM 665 C CA . GLY A 1 87 ? -7.486 -0.068 -11.705 1.00 88.00 87 GLY A CA 1
ATOM 666 C C . GLY A 1 87 ? -6.655 0.994 -12.425 1.00 88.00 87 GLY A C 1
ATOM 667 O O . GLY A 1 87 ? -6.368 0.827 -13.607 1.00 88.00 87 GLY A O 1
ATOM 668 N N . MET A 1 88 ? -6.227 2.046 -11.717 1.00 88.31 88 MET A N 1
ATOM 669 C CA . MET A 1 88 ? -5.325 3.072 -12.263 1.00 88.31 88 MET A CA 1
ATOM 670 C C . MET A 1 88 ? -3.959 2.474 -12.623 1.00 88.31 88 MET A C 1
ATOM 672 O O . MET A 1 88 ? -3.491 2.663 -13.741 1.00 88.31 88 MET A O 1
ATOM 676 N N . ASP A 1 89 ? -3.378 1.691 -11.709 1.00 82.81 89 ASP A N 1
ATOM 677 C CA . ASP A 1 89 ? -2.113 0.964 -11.896 1.00 82.81 89 ASP A CA 1
ATOM 678 C C . ASP A 1 89 ? -2.158 0.052 -13.140 1.00 82.81 89 ASP A C 1
ATOM 680 O O . ASP A 1 89 ? -1.325 0.145 -14.042 1.00 82.81 89 ASP A O 1
ATOM 684 N N . ILE A 1 90 ? -3.212 -0.765 -13.260 1.00 80.06 90 ILE A N 1
ATOM 685 C CA . ILE A 1 90 ? -3.435 -1.639 -14.424 1.00 80.06 90 ILE A CA 1
ATOM 686 C C . ILE A 1 90 ? -3.611 -0.833 -15.715 1.00 80.06 90 ILE A C 1
ATOM 688 O O . ILE A 1 90 ? -3.037 -1.195 -16.743 1.00 80.06 90 ILE A O 1
ATOM 692 N N . TYR A 1 91 ? -4.404 0.241 -15.679 1.00 83.88 91 TYR A N 1
ATOM 693 C CA . TYR A 1 91 ? -4.660 1.071 -16.853 1.00 83.88 91 TYR A CA 1
ATOM 694 C C . TYR A 1 91 ? -3.370 1.691 -17.389 1.00 83.88 91 TYR A C 1
ATOM 696 O O . TYR A 1 91 ? -3.089 1.559 -18.578 1.00 83.88 91 TYR A O 1
ATOM 704 N N . TRP A 1 92 ? -2.572 2.324 -16.528 1.00 81.94 92 TRP A N 1
ATOM 705 C CA . TRP A 1 92 ? -1.308 2.943 -16.928 1.00 81.94 92 TRP A CA 1
ATOM 706 C C . TRP A 1 92 ? -0.343 1.928 -17.531 1.00 81.94 92 TRP A C 1
ATOM 708 O O . TRP A 1 92 ? 0.227 2.182 -18.594 1.00 81.94 92 TRP A O 1
ATOM 718 N N . ARG A 1 93 ? -0.250 0.739 -16.929 1.00 75.25 93 ARG A N 1
ATOM 719 C CA . ARG A 1 93 ? 0.551 -0.372 -17.450 1.00 75.25 93 ARG A CA 1
ATOM 720 C C . ARG A 1 93 ? 0.108 -0.822 -18.840 1.00 75.25 93 ARG A C 1
ATOM 722 O O . ARG A 1 93 ? 0.934 -0.974 -19.737 1.00 75.25 93 ARG A O 1
ATOM 729 N N . ASP A 1 94 ? -1.182 -1.095 -19.016 1.00 76.00 94 ASP A N 1
ATOM 730 C CA . ASP A 1 94 ? -1.700 -1.714 -20.240 1.00 76.00 94 ASP A CA 1
ATOM 731 C C . ASP A 1 94 ? -1.850 -0.698 -21.382 1.00 76.00 94 ASP A C 1
ATOM 733 O O . ASP A 1 94 ? -1.662 -1.053 -22.546 1.00 76.00 94 ASP A O 1
ATOM 737 N N . ALA A 1 95 ? -2.116 0.569 -21.058 1.00 76.38 95 ALA A N 1
ATOM 738 C CA . ALA A 1 95 ? -2.131 1.675 -22.013 1.00 76.38 95 ALA A CA 1
ATOM 739 C C . ALA A 1 95 ? -0.730 2.247 -22.300 1.00 76.38 95 ALA A C 1
ATOM 741 O O . ALA A 1 95 ? -0.584 3.057 -23.215 1.00 76.38 95 ALA A O 1
ATOM 742 N N . VAL A 1 96 ? 0.293 1.829 -21.542 1.00 75.81 96 VAL A N 1
ATOM 743 C CA . VAL A 1 96 ? 1.673 2.340 -21.622 1.00 75.81 96 VAL A CA 1
ATOM 744 C C . VAL A 1 96 ? 1.704 3.864 -21.454 1.00 75.81 96 VAL A C 1
ATOM 746 O O . VAL A 1 96 ? 2.302 4.602 -22.240 1.00 75.81 96 VAL A O 1
ATOM 749 N N . VAL A 1 97 ? 0.989 4.336 -20.433 1.00 78.69 97 VAL A N 1
ATOM 750 C CA . VAL A 1 97 ? 0.903 5.746 -20.053 1.00 78.69 97 VAL A CA 1
ATOM 751 C C . VAL A 1 97 ? 1.673 5.927 -18.759 1.00 78.69 97 VAL A C 1
ATOM 753 O O . VAL A 1 97 ? 1.287 5.386 -17.730 1.00 78.69 97 VAL A O 1
ATOM 756 N N . CYS A 1 98 ? 2.738 6.716 -18.817 1.00 78.62 98 CYS A N 1
ATOM 757 C CA . CYS A 1 98 ? 3.536 7.043 -17.647 1.00 78.62 98 CYS A CA 1
ATOM 758 C C . CYS A 1 98 ? 2.811 8.116 -16.808 1.00 78.62 98 CYS A C 1
ATOM 760 O O . CYS A 1 98 ? 2.572 9.212 -17.334 1.00 78.62 98 CYS A O 1
ATOM 762 N N . PRO A 1 99 ? 2.437 7.843 -15.544 1.00 84.88 99 PRO A N 1
ATOM 763 C CA . PRO A 1 99 ? 1.783 8.833 -14.699 1.00 84.88 99 PRO A CA 1
ATOM 764 C C . PRO A 1 99 ? 2.765 9.916 -14.241 1.00 84.88 99 PRO A C 1
ATOM 766 O O . PRO A 1 99 ? 3.978 9.706 -14.132 1.00 84.88 99 PRO A O 1
ATOM 769 N N . THR A 1 100 ? 2.232 11.087 -13.905 1.00 87.88 100 THR A N 1
ATOM 770 C CA . THR A 1 100 ? 2.975 12.065 -13.106 1.00 87.88 100 THR A CA 1
ATOM 771 C C . THR A 1 100 ? 3.203 11.533 -11.690 1.00 87.88 100 THR A C 1
ATOM 773 O O . THR A 1 100 ? 2.503 10.642 -11.210 1.00 87.88 100 THR A O 1
ATOM 776 N N . GLU A 1 101 ? 4.183 12.094 -10.984 1.00 86.12 101 GLU A N 1
ATOM 777 C CA . GLU A 1 101 ? 4.491 11.678 -9.612 1.00 86.12 101 GLU A CA 1
ATOM 778 C C . GLU A 1 101 ? 3.304 11.884 -8.659 1.00 86.12 101 GLU A C 1
ATOM 780 O O . GLU A 1 101 ? 3.024 11.038 -7.812 1.00 86.12 101 GLU A O 1
ATOM 785 N N . GLU A 1 102 ? 2.561 12.975 -8.837 1.00 91.31 102 GLU A N 1
ATOM 786 C CA . GLU A 1 102 ? 1.374 13.272 -8.035 1.00 91.31 102 GLU A CA 1
ATOM 787 C C . GLU A 1 102 ? 0.229 12.292 -8.319 1.00 91.31 102 GLU A C 1
ATOM 789 O O . GLU A 1 102 ? -0.442 11.834 -7.393 1.00 91.31 102 GLU A O 1
ATOM 794 N N . GLU A 1 103 ? 0.039 11.894 -9.580 1.00 91.12 103 GLU A N 1
ATOM 795 C CA . GLU A 1 103 ? -0.921 10.846 -9.936 1.00 91.12 103 GLU A CA 1
ATOM 796 C C . GLU A 1 103 ? -0.523 9.496 -9.336 1.00 91.12 103 GLU A C 1
ATOM 798 O O . GLU A 1 103 ? -1.376 8.818 -8.758 1.00 91.12 103 GLU A O 1
ATOM 803 N N . TYR A 1 104 ? 0.760 9.127 -9.411 1.00 89.38 104 TYR A N 1
ATOM 804 C CA . TYR A 1 104 ? 1.271 7.916 -8.772 1.00 89.38 104 TYR A CA 1
ATOM 805 C C . TYR A 1 104 ? 0.997 7.940 -7.264 1.00 89.38 104 TYR A C 1
ATOM 807 O O . TYR A 1 104 ? 0.364 7.019 -6.750 1.00 89.38 104 TYR A O 1
ATOM 815 N N . LYS A 1 105 ? 1.363 9.019 -6.558 1.00 90.19 105 LYS A N 1
ATOM 816 C CA . LYS A 1 105 ? 1.098 9.159 -5.116 1.00 90.19 105 LYS A CA 1
ATOM 817 C C . LYS A 1 105 ? -0.393 9.022 -4.799 1.00 90.19 105 LYS A C 1
ATOM 819 O O . LYS A 1 105 ? -0.762 8.295 -3.876 1.00 90.19 105 LYS A O 1
ATOM 824 N N . ALA A 1 106 ? -1.259 9.667 -5.579 1.00 92.06 106 ALA A N 1
ATOM 825 C CA . ALA A 1 106 ? -2.706 9.578 -5.402 1.00 92.06 106 ALA A CA 1
ATOM 826 C C . ALA A 1 106 ? -3.237 8.150 -5.616 1.00 92.06 106 ALA A C 1
ATOM 828 O O . ALA A 1 106 ? -4.094 7.695 -4.858 1.00 92.06 106 ALA A O 1
ATOM 829 N N . MET A 1 107 ? -2.720 7.424 -6.610 1.00 92.56 107 MET A N 1
ATOM 830 C CA . MET A 1 107 ? -3.057 6.015 -6.834 1.00 92.56 107 MET A CA 1
ATOM 831 C C . MET A 1 107 ? -2.624 5.142 -5.654 1.00 92.56 107 MET A C 1
ATOM 833 O O . MET A 1 107 ? -3.422 4.341 -5.163 1.00 92.56 107 MET A O 1
ATOM 837 N N . VAL A 1 108 ? -1.402 5.328 -5.152 1.00 87.88 108 VAL A N 1
ATOM 838 C CA . VAL A 1 108 ? -0.872 4.553 -4.023 1.00 87.88 108 VAL A CA 1
ATOM 839 C C . VAL A 1 108 ? -1.687 4.783 -2.755 1.00 87.88 108 VAL A C 1
ATOM 841 O O . VAL A 1 108 ? -2.014 3.826 -2.055 1.00 87.88 108 VAL A O 1
ATOM 844 N N . ILE A 1 109 ? -2.093 6.025 -2.484 1.00 88.50 109 ILE A N 1
ATOM 845 C CA . ILE A 1 109 ? -2.985 6.339 -1.360 1.00 88.50 109 ILE A CA 1
ATOM 846 C C . ILE A 1 109 ? -4.297 5.547 -1.469 1.00 88.50 109 ILE A C 1
ATOM 848 O O . ILE A 1 109 ? -4.776 5.016 -0.471 1.00 88.50 109 ILE A O 1
ATOM 852 N N . LYS A 1 110 ? -4.854 5.384 -2.673 1.00 87.38 110 LYS A N 1
ATOM 853 C CA . LYS A 1 110 ? -6.065 4.575 -2.882 1.00 87.38 110 LYS A CA 1
ATOM 854 C C . LYS A 1 110 ? -5.818 3.078 -2.690 1.00 87.38 110 LYS A C 1
ATOM 856 O O . LYS A 1 110 ? -6.615 2.401 -2.048 1.00 87.38 110 LYS A O 1
ATOM 861 N N . LYS A 1 111 ? -4.708 2.564 -3.227 1.00 81.12 111 LYS A N 1
ATOM 862 C CA . LYS A 1 111 ? -4.349 1.138 -3.210 1.00 81.12 111 LYS A CA 1
ATOM 863 C C . LYS A 1 111 ? -3.933 0.666 -1.814 1.00 81.12 111 LYS A C 1
ATOM 865 O O . LYS A 1 111 ? -4.553 -0.232 -1.249 1.00 81.12 111 LYS A O 1
ATOM 870 N N . THR A 1 112 ? -2.906 1.289 -1.246 1.00 71.62 112 THR A N 1
ATOM 871 C CA . THR A 1 112 ? -2.268 0.866 0.009 1.00 71.62 112 THR A CA 1
ATOM 872 C C . THR A 1 112 ? -2.951 1.486 1.226 1.00 71.62 112 THR A C 1
ATOM 874 O O . THR A 1 112 ? -3.089 0.831 2.261 1.00 71.62 112 THR A O 1
ATOM 877 N N . GLY A 1 113 ? -3.467 2.714 1.088 1.00 64.19 113 GLY A N 1
ATOM 878 C CA . GLY A 1 113 ? -4.310 3.336 2.112 1.00 64.19 113 GLY A CA 1
ATOM 879 C C . GLY A 1 113 ? -5.628 2.588 2.324 1.00 64.19 113 GLY A C 1
ATOM 880 O O . GLY A 1 113 ? -6.131 2.589 3.442 1.00 64.19 113 GLY A O 1
ATOM 881 N N . GLY A 1 114 ? -6.125 1.852 1.320 1.00 67.44 114 GLY A N 1
ATOM 882 C CA . GLY A 1 114 ? -7.297 0.980 1.452 1.00 67.44 114 GLY A CA 1
ATOM 883 C C . GLY A 1 114 ? -7.129 -0.133 2.496 1.00 67.44 114 GLY A C 1
ATOM 884 O O . GLY A 1 114 ? -8.040 -0.402 3.279 1.00 67.44 114 GLY A O 1
ATOM 885 N N . LEU A 1 115 ? -5.953 -0.772 2.566 1.00 74.38 115 LEU A N 1
ATOM 886 C CA . LEU A 1 115 ? -5.724 -1.885 3.497 1.00 74.38 115 LEU A CA 1
ATOM 887 C C . LEU A 1 115 ? -5.491 -1.394 4.934 1.00 74.38 115 LEU A C 1
ATOM 889 O O . LEU A 1 115 ? -6.110 -1.902 5.872 1.00 74.38 115 LEU A O 1
ATOM 893 N N . PHE A 1 116 ? -4.641 -0.377 5.111 1.00 83.94 116 PHE A N 1
ATOM 894 C CA . PHE A 1 116 ? -4.426 0.240 6.423 1.00 83.94 116 PHE A CA 1
ATOM 895 C C . PHE A 1 116 ? -5.686 0.952 6.92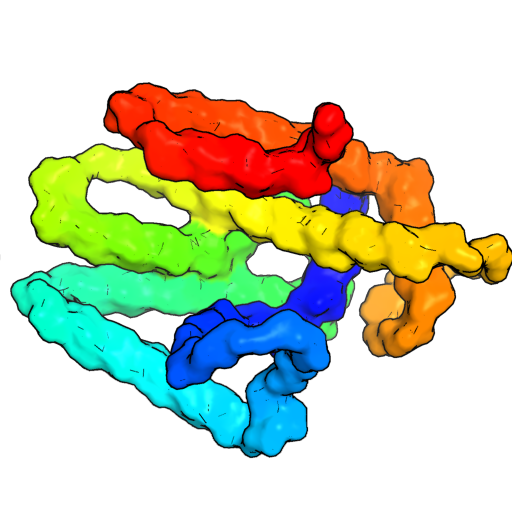8 1.00 83.94 116 PHE A C 1
ATOM 897 O O . PHE A 1 116 ? -6.047 0.818 8.098 1.00 83.94 116 PHE A O 1
ATOM 904 N N . GLY A 1 117 ? -6.385 1.657 6.037 1.00 87.00 117 GLY A N 1
ATOM 905 C CA . GLY A 1 117 ? -7.638 2.349 6.317 1.00 87.00 117 GLY A CA 1
ATOM 906 C C . GLY A 1 117 ? -8.759 1.397 6.714 1.00 87.00 117 GLY A C 1
ATOM 907 O O . GLY A 1 117 ? -9.556 1.737 7.586 1.00 87.00 117 GLY A O 1
ATOM 908 N N . LEU A 1 118 ? -8.794 0.182 6.159 1.00 89.50 118 LEU A N 1
ATOM 909 C CA . LEU A 1 118 ? -9.724 -0.852 6.607 1.00 89.50 118 LEU A CA 1
ATOM 910 C C . LEU A 1 118 ? -9.438 -1.298 8.041 1.00 89.50 118 LEU A C 1
ATOM 912 O O . LEU A 1 118 ? -10.342 -1.274 8.874 1.00 89.50 118 LEU A O 1
ATOM 916 N N . ALA A 1 119 ? -8.197 -1.687 8.336 1.00 90.88 119 ALA A N 1
ATOM 917 C CA . ALA A 1 119 ? -7.832 -2.181 9.660 1.00 90.88 119 ALA A CA 1
ATOM 918 C C . ALA A 1 119 ? -8.056 -1.110 10.739 1.00 90.88 119 ALA A C 1
ATOM 920 O O . ALA A 1 119 ? -8.784 -1.341 11.705 1.00 90.88 119 ALA A O 1
ATOM 921 N N . VAL A 1 120 ? -7.495 0.086 10.543 1.00 92.56 120 VAL A N 1
ATOM 922 C CA . VAL A 1 120 ? -7.612 1.188 11.508 1.00 92.56 120 VAL A CA 1
ATOM 923 C C . VAL A 1 120 ? -9.040 1.717 11.572 1.00 92.56 120 VAL A C 1
ATOM 925 O O . VAL A 1 120 ? -9.545 1.945 12.668 1.00 92.56 120 VAL A O 1
ATOM 928 N N . GLY A 1 121 ? -9.728 1.836 10.434 1.00 92.88 121 GLY A N 1
ATOM 929 C CA . GLY A 1 121 ? -11.122 2.269 10.389 1.00 92.88 121 GLY A CA 1
ATOM 930 C C . GLY A 1 121 ? -12.038 1.349 11.192 1.00 92.88 121 GLY A C 1
ATOM 931 O O . GLY A 1 121 ? -12.841 1.839 11.981 1.00 92.88 121 GLY A O 1
ATOM 932 N N . LEU A 1 122 ? -11.875 0.026 11.068 1.00 93.94 122 LEU A N 1
ATOM 933 C CA . LEU A 1 122 ? -12.611 -0.940 11.889 1.00 93.94 122 LEU A CA 1
ATOM 934 C C . LEU A 1 122 ? -12.224 -0.837 13.370 1.00 93.94 122 LEU A C 1
ATOM 936 O O . LEU A 1 122 ? -13.112 -0.799 14.217 1.00 93.94 122 LEU A O 1
ATOM 940 N N . MET A 1 123 ? -10.932 -0.727 13.702 1.00 94.81 123 MET A N 1
ATOM 941 C CA . MET A 1 123 ? -10.479 -0.555 15.092 1.00 94.81 123 MET A CA 1
ATOM 942 C C . MET A 1 123 ? -11.073 0.703 15.746 1.00 94.81 123 MET A C 1
ATOM 944 O O . MET 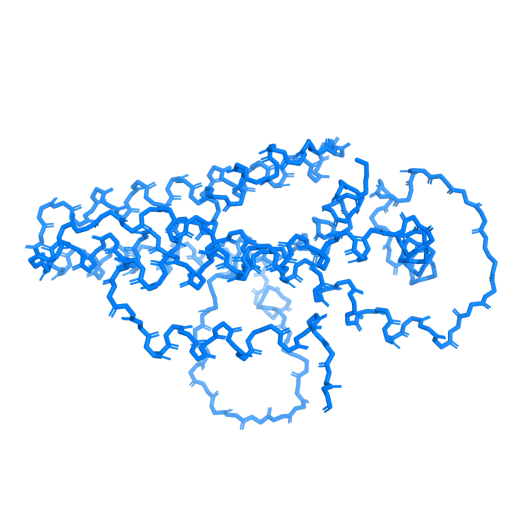A 1 123 ? -11.461 0.666 16.914 1.00 94.81 123 MET A O 1
ATOM 948 N N . GLN A 1 124 ? -11.197 1.806 15.002 1.00 94.69 124 GLN A N 1
ATOM 949 C CA . GLN A 1 124 ? -11.765 3.060 15.504 1.00 94.69 124 GLN A CA 1
ATOM 950 C C . GLN A 1 124 ? -13.270 2.990 15.780 1.00 94.69 124 GLN A C 1
ATOM 952 O O . GLN A 1 124 ? -13.761 3.784 16.587 1.00 94.69 124 GLN A O 1
ATOM 957 N N . LEU A 1 125 ? -14.012 2.054 15.177 1.00 94.44 125 LEU A N 1
ATOM 958 C CA . LEU A 1 125 ? -15.425 1.839 15.518 1.00 94.44 125 LEU A CA 1
ATOM 959 C C . LEU A 1 125 ? -15.586 1.359 16.967 1.00 94.44 125 LEU A C 1
ATOM 961 O O . LEU A 1 125 ? -16.526 1.762 17.643 1.00 94.44 125 LEU A O 1
ATOM 965 N N . PHE A 1 126 ? -14.622 0.581 17.464 1.00 95.12 126 PHE A N 1
ATOM 966 C CA . PHE A 1 126 ? -14.637 -0.017 18.804 1.00 95.12 126 PHE A CA 1
ATOM 967 C C . PHE A 1 126 ? -13.701 0.681 19.799 1.00 95.12 126 PHE A C 1
ATOM 969 O O . PHE A 1 126 ? -13.472 0.175 20.895 1.00 95.12 126 PHE A O 1
ATOM 976 N N . SER A 1 127 ? -13.137 1.829 19.425 1.00 95.38 127 SER A N 1
ATOM 977 C CA . SER A 1 127 ? -12.219 2.599 20.264 1.00 95.38 127 SER A CA 1
ATOM 978 C C . SER A 1 127 ? -12.792 3.971 20.599 1.00 95.38 127 SER A C 1
ATOM 980 O O . SER A 1 127 ? -13.386 4.633 19.745 1.00 95.38 127 SER A O 1
ATOM 982 N N . ASP A 1 128 ? -12.520 4.452 21.811 1.00 94.94 128 ASP A N 1
ATOM 983 C CA . ASP A 1 128 ? -12.785 5.839 22.211 1.00 94.94 128 ASP A CA 1
ATOM 984 C C . ASP A 1 128 ? -11.828 6.839 21.533 1.00 94.94 128 ASP A C 1
ATOM 986 O O . ASP A 1 128 ? -12.080 8.044 21.507 1.00 94.94 128 ASP A O 1
ATOM 990 N N . CYS A 1 129 ? -10.729 6.359 20.940 1.00 92.06 129 CYS A N 1
ATOM 991 C CA . CYS A 1 129 ? -9.765 7.199 20.241 1.00 92.06 129 CYS A CA 1
ATOM 992 C C . CYS A 1 129 ? -10.290 7.623 18.860 1.00 92.06 129 CYS A C 1
ATOM 994 O O . CYS A 1 129 ? -10.283 6.847 17.901 1.00 92.06 129 CYS A O 1
ATOM 996 N N . LYS A 1 130 ? -10.699 8.891 18.741 1.00 91.25 130 LYS A N 1
ATOM 997 C CA . LYS A 1 130 ? -11.180 9.503 17.487 1.00 91.25 130 LYS A CA 1
ATOM 998 C C . LYS A 1 130 ? -10.152 10.431 16.827 1.00 91.25 130 LYS A C 1
ATOM 1000 O O . LYS A 1 130 ? -10.530 11.349 16.106 1.00 91.25 130 LYS A O 1
ATOM 1005 N N . LYS A 1 131 ? -8.860 10.223 17.104 1.00 93.25 131 LYS A N 1
ATOM 1006 C CA . LYS A 1 131 ? -7.778 10.955 16.428 1.00 93.25 131 LYS A CA 1
ATOM 1007 C C . LYS A 1 131 ? -7.804 10.670 14.923 1.00 93.25 131 LYS A C 1
ATOM 1009 O O . LYS A 1 131 ? -8.209 9.584 14.502 1.00 93.25 131 LYS A O 1
ATOM 1014 N N . ASP A 1 132 ? -7.366 11.644 14.134 1.00 93.38 132 ASP A N 1
ATOM 1015 C CA . ASP A 1 132 ? -7.247 11.489 12.689 1.00 93.38 132 ASP A CA 1
ATOM 1016 C C . ASP A 1 132 ? -5.917 10.819 12.329 1.00 93.38 132 ASP A C 1
ATOM 1018 O O . ASP A 1 132 ? -4.864 11.452 12.328 1.00 93.38 132 ASP A O 1
ATOM 1022 N N . PHE A 1 133 ? -5.975 9.526 12.014 1.00 93.50 133 PHE A N 1
ATOM 1023 C CA . PHE A 1 133 ? -4.806 8.771 11.573 1.00 93.50 133 PHE A CA 1
ATOM 1024 C C . PHE A 1 133 ? -4.574 8.855 10.060 1.00 93.50 133 PHE A C 1
ATOM 1026 O O . PHE A 1 133 ? -3.548 8.363 9.596 1.00 93.50 133 PHE A O 1
ATOM 1033 N N . VAL A 1 134 ? -5.476 9.463 9.277 1.00 92.25 134 VAL A N 1
ATOM 1034 C CA . VAL A 1 134 ? -5.396 9.472 7.804 1.00 92.25 134 VAL A CA 1
ATOM 1035 C C . VAL A 1 134 ? -4.035 9.960 7.286 1.00 92.25 134 VAL A C 1
ATOM 1037 O O . VAL A 1 134 ? -3.478 9.276 6.422 1.00 92.25 134 VAL A O 1
ATOM 1040 N N . PRO A 1 135 ? -3.428 11.047 7.810 1.00 94.38 135 PRO A N 1
ATOM 1041 C CA . PRO A 1 135 ? -2.101 11.478 7.365 1.00 94.38 135 PRO A CA 1
ATOM 1042 C C . PRO A 1 135 ? -1.022 10.405 7.569 1.00 94.38 135 PRO A C 1
ATOM 1044 O O . PRO A 1 135 ? -0.241 10.133 6.656 1.00 94.38 135 PRO A O 1
ATOM 1047 N N . LEU A 1 136 ? -1.028 9.736 8.729 1.00 94.62 136 LEU A N 1
ATOM 1048 C CA . LEU A 1 136 ? -0.092 8.656 9.046 1.00 94.62 136 LEU A CA 1
ATOM 1049 C C . LEU A 1 136 ? -0.305 7.445 8.132 1.00 94.62 136 LEU A C 1
ATOM 1051 O O . LEU A 1 136 ? 0.663 6.898 7.611 1.00 94.62 136 LEU A O 1
ATOM 1055 N N . LEU A 1 137 ? -1.556 7.041 7.893 1.00 93.38 137 LEU A N 1
ATOM 1056 C CA . LEU A 1 137 ? -1.856 5.900 7.021 1.00 93.38 137 LEU A CA 1
ATOM 1057 C C . LEU A 1 137 ? -1.462 6.171 5.567 1.00 93.38 137 LEU A C 1
ATOM 1059 O O . LEU A 1 137 ? -0.949 5.274 4.901 1.00 93.38 137 LEU A O 1
ATOM 1063 N N . ASN A 1 138 ? -1.644 7.403 5.088 1.00 93.06 138 ASN A N 1
ATOM 1064 C CA . ASN A 1 138 ? -1.223 7.806 3.748 1.00 93.06 138 ASN A CA 1
ATOM 1065 C C . ASN A 1 138 ? 0.304 7.796 3.614 1.00 93.06 138 ASN A C 1
ATOM 1067 O O . ASN A 1 138 ? 0.826 7.254 2.639 1.00 93.06 138 ASN A O 1
ATOM 1071 N N . ALA A 1 139 ? 1.021 8.342 4.603 1.00 94.56 139 ALA A N 1
ATOM 1072 C CA . ALA A 1 139 ? 2.482 8.335 4.622 1.00 94.56 139 ALA A CA 1
ATOM 1073 C C . ALA A 1 139 ? 3.039 6.903 4.666 1.00 94.56 139 ALA A C 1
ATOM 1075 O O . ALA A 1 139 ? 3.926 6.565 3.883 1.00 94.56 139 ALA A O 1
ATOM 1076 N N . LEU A 1 140 ? 2.464 6.034 5.508 1.00 93.69 140 LEU A N 1
ATOM 1077 C CA . LEU A 1 140 ? 2.798 4.609 5.551 1.00 93.69 140 LEU A CA 1
ATOM 1078 C C . LEU A 1 140 ? 2.518 3.936 4.204 1.00 93.69 140 LEU A C 1
ATOM 1080 O O . LEU A 1 140 ? 3.392 3.261 3.670 1.00 93.69 140 LEU A O 1
ATOM 1084 N N . GLY A 1 141 ? 1.333 4.139 3.625 1.00 91.06 141 GLY A N 1
ATOM 1085 C CA . GLY A 1 141 ? 0.959 3.547 2.341 1.00 91.06 141 GLY A CA 1
ATOM 1086 C C . GLY A 1 141 ? 1.933 3.900 1.214 1.00 91.06 141 GLY A C 1
ATOM 1087 O O . GLY A 1 141 ? 2.371 3.011 0.482 1.00 91.06 141 GLY A O 1
ATOM 1088 N N . LEU A 1 142 ? 2.323 5.176 1.128 1.00 92.19 142 LEU A N 1
ATOM 1089 C CA . LEU A 1 142 ? 3.345 5.655 0.194 1.00 92.19 142 LEU A CA 1
ATOM 1090 C C . LEU A 1 142 ? 4.711 5.029 0.467 1.00 92.19 142 LEU A C 1
ATOM 1092 O O . LEU A 1 142 ? 5.344 4.514 -0.451 1.00 92.19 142 LEU A O 1
ATOM 1096 N N . TYR A 1 143 ? 5.143 5.032 1.727 1.00 93.88 143 TYR A N 1
ATOM 1097 C CA . TYR A 1 143 ? 6.420 4.461 2.137 1.00 93.88 143 TYR A CA 1
ATOM 1098 C C . TYR A 1 143 ? 6.535 2.978 1.776 1.00 93.88 143 TYR A C 1
ATOM 1100 O O . TYR A 1 143 ? 7.527 2.567 1.179 1.00 93.88 143 TYR A O 1
ATOM 1108 N N . PHE A 1 144 ? 5.514 2.176 2.092 1.00 89.75 144 PHE A N 1
ATOM 1109 C CA . PHE A 1 144 ? 5.510 0.744 1.799 1.00 89.75 144 PHE A CA 1
ATOM 1110 C C . PHE A 1 144 ? 5.559 0.465 0.297 1.00 89.75 144 PHE A C 1
ATOM 1112 O O . PHE A 1 144 ? 6.356 -0.373 -0.118 1.00 89.75 144 PHE A O 1
ATOM 1119 N N . GLN A 1 145 ? 4.764 1.173 -0.513 1.00 88.50 145 GLN A N 1
ATOM 1120 C CA . GLN A 1 145 ? 4.754 0.954 -1.961 1.00 88.50 145 GLN A CA 1
ATOM 1121 C C . GLN A 1 145 ? 6.070 1.389 -2.612 1.00 88.50 145 GLN A C 1
ATOM 1123 O O . GLN A 1 145 ? 6.659 0.613 -3.354 1.00 88.50 145 GLN A O 1
ATOM 1128 N N . ILE A 1 146 ? 6.571 2.589 -2.299 1.00 90.00 146 ILE A N 1
ATOM 1129 C CA . ILE A 1 146 ? 7.824 3.093 -2.885 1.00 90.00 146 ILE A CA 1
ATOM 1130 C C . ILE A 1 146 ? 9.005 2.220 -2.449 1.00 90.00 146 ILE A C 1
ATOM 1132 O O . ILE A 1 146 ? 9.914 1.964 -3.236 1.00 90.00 146 ILE A O 1
ATOM 1136 N N . ARG A 1 147 ? 9.001 1.724 -1.206 1.00 90.00 147 ARG A N 1
ATOM 1137 C CA . ARG A 1 147 ? 10.029 0.798 -0.722 1.00 90.00 147 ARG A CA 1
ATOM 1138 C C . ARG A 1 147 ? 9.964 -0.538 -1.456 1.00 90.00 147 ARG A C 1
ATOM 1140 O O . ARG A 1 147 ? 11.020 -1.083 -1.759 1.00 90.00 147 ARG A O 1
ATOM 1147 N N . ASP A 1 148 ? 8.770 -1.079 -1.688 1.00 85.12 148 ASP A N 1
ATOM 1148 C CA . ASP A 1 148 ? 8.587 -2.321 -2.447 1.00 85.12 148 ASP A CA 1
ATOM 1149 C C . ASP A 1 148 ? 9.089 -2.159 -3.886 1.00 85.12 148 ASP A C 1
ATOM 1151 O O . ASP A 1 148 ? 9.922 -2.937 -4.339 1.00 85.12 148 ASP A O 1
ATOM 1155 N N . ASP A 1 149 ? 8.692 -1.075 -4.551 1.00 83.88 149 ASP A N 1
ATOM 1156 C CA . ASP A 1 149 ? 9.146 -0.691 -5.890 1.00 83.88 149 ASP A CA 1
ATOM 1157 C C . ASP A 1 149 ? 10.681 -0.557 -5.945 1.00 83.88 149 ASP A C 1
ATOM 1159 O O . ASP A 1 149 ? 11.341 -1.166 -6.790 1.00 83.88 149 ASP A O 1
ATOM 1163 N N . TYR A 1 150 ? 11.280 0.151 -4.979 1.00 84.75 150 TYR A N 1
ATOM 1164 C CA . TYR A 1 150 ? 12.734 0.270 -4.847 1.00 84.75 150 TYR A CA 1
ATOM 1165 C C . TYR A 1 150 ? 13.402 -1.096 -4.648 1.00 84.75 150 TYR A C 1
ATOM 1167 O O . TYR A 1 150 ? 14.339 -1.436 -5.366 1.00 84.75 150 TYR A O 1
ATOM 1175 N N . ALA A 1 151 ? 12.920 -1.906 -3.701 1.00 80.88 151 ALA A N 1
ATOM 1176 C CA . ALA A 1 151 ? 13.493 -3.212 -3.388 1.00 80.88 151 ALA A CA 1
ATOM 1177 C C . ALA A 1 151 ? 13.379 -4.185 -4.569 1.00 80.88 151 ALA A C 1
ATOM 1179 O O . ALA A 1 151 ? 14.320 -4.931 -4.837 1.00 80.88 151 ALA A O 1
ATOM 1180 N N . ASN A 1 152 ? 12.270 -4.154 -5.308 1.00 76.00 152 ASN A N 1
ATOM 1181 C CA . ASN A 1 152 ? 12.032 -4.991 -6.482 1.00 76.00 152 ASN A CA 1
ATOM 1182 C C . ASN A 1 152 ? 12.999 -4.698 -7.633 1.00 76.00 152 ASN A C 1
ATOM 1184 O O . ASN A 1 152 ? 13.246 -5.589 -8.450 1.00 76.00 152 ASN A O 1
ATOM 1188 N N . LEU A 1 153 ? 13.533 -3.477 -7.717 1.00 71.44 153 LEU A N 1
ATOM 1189 C CA . LEU A 1 153 ? 14.524 -3.078 -8.718 1.00 71.44 153 LEU A CA 1
ATOM 1190 C C . LEU A 1 153 ? 15.957 -3.229 -8.196 1.00 71.44 153 LEU A C 1
ATOM 1192 O O . LEU A 1 153 ? 16.801 -3.782 -8.896 1.00 71.44 153 LEU A O 1
ATOM 1196 N N . TYR A 1 154 ? 16.208 -2.830 -6.950 1.00 67.81 154 TYR A N 1
ATOM 1197 C CA . TYR A 1 154 ? 17.524 -2.886 -6.313 1.00 67.81 154 TYR A CA 1
ATOM 1198 C C . TYR A 1 154 ? 17.976 -4.324 -6.007 1.00 67.81 154 TYR A C 1
ATOM 1200 O O . TYR A 1 154 ? 19.120 -4.692 -6.240 1.00 67.81 154 TYR A O 1
ATOM 1208 N N . SER A 1 155 ? 17.075 -5.207 -5.561 1.00 58.72 155 SER A N 1
ATOM 1209 C CA . SER A 1 155 ? 17.410 -6.635 -5.377 1.00 58.72 155 SER A CA 1
ATOM 1210 C C . SER A 1 155 ? 17.766 -7.331 -6.693 1.00 58.72 155 SER A C 1
ATOM 1212 O O . SER A 1 155 ? 18.565 -8.265 -6.708 1.00 58.72 155 SER A O 1
ATOM 1214 N N . LYS A 1 156 ? 17.205 -6.854 -7.810 1.00 54.88 156 LYS A N 1
ATOM 1215 C CA . LYS A 1 156 ? 17.525 -7.341 -9.153 1.00 54.88 156 LYS A CA 1
ATOM 1216 C C . LYS A 1 156 ? 18.834 -6.756 -9.680 1.00 54.88 156 LYS A C 1
ATOM 1218 O O . LYS A 1 156 ? 19.495 -7.423 -10.463 1.00 54.88 156 LYS A O 1
ATOM 1223 N N . GLU A 1 157 ? 19.242 -5.574 -9.221 1.00 50.97 157 GLU A N 1
ATOM 1224 C CA . GLU A 1 157 ? 20.554 -4.981 -9.512 1.00 50.97 157 GLU A CA 1
ATOM 1225 C C . GLU A 1 157 ? 21.702 -5.922 -9.118 1.00 50.97 157 GLU A C 1
ATOM 1227 O O . GLU A 1 157 ? 22.573 -6.197 -9.941 1.00 50.97 157 GLU A O 1
ATOM 1232 N N . VAL A 1 158 ? 21.651 -6.503 -7.912 1.00 47.56 158 VAL A N 1
ATOM 1233 C CA . VAL A 1 158 ? 22.671 -7.452 -7.415 1.00 47.56 158 VAL A CA 1
ATOM 1234 C C . VAL A 1 158 ? 22.806 -8.677 -8.326 1.00 47.56 158 VAL A C 1
ATOM 1236 O O . VAL A 1 158 ? 23.906 -9.170 -8.545 1.00 47.56 158 VAL A O 1
ATOM 1239 N N . VAL A 1 159 ? 21.698 -9.151 -8.900 1.00 44.62 159 VAL A N 1
ATOM 1240 C CA . VAL A 1 159 ? 21.679 -10.307 -9.816 1.00 44.62 159 VAL A CA 1
ATOM 1241 C C . VAL A 1 159 ? 22.190 -9.937 -11.214 1.00 44.62 159 VAL A C 1
ATOM 1243 O O . VAL A 1 159 ? 22.667 -10.787 -11.961 1.00 44.62 159 VAL A O 1
ATOM 1246 N N . TYR A 1 160 ? 22.084 -8.666 -11.594 1.00 42.66 160 TYR A N 1
ATOM 1247 C CA . TYR A 1 160 ? 22.366 -8.196 -12.945 1.00 42.66 160 TYR A CA 1
ATOM 1248 C C . TYR A 1 160 ? 23.763 -7.587 -13.123 1.00 42.66 160 TYR A C 1
ATOM 1250 O O . TYR A 1 160 ? 24.230 -7.523 -14.260 1.00 42.66 160 TYR A O 1
ATOM 1258 N N . GLN A 1 161 ? 24.456 -7.224 -12.039 1.00 40.47 161 GLN A N 1
ATOM 1259 C CA . GLN A 1 161 ? 25.833 -6.706 -12.072 1.00 40.47 161 GLN A CA 1
ATOM 1260 C C . GLN A 1 161 ? 26.896 -7.725 -12.536 1.00 40.47 161 GLN A C 1
ATOM 1262 O O . GLN A 1 161 ? 28.016 -7.322 -12.837 1.00 40.47 161 GLN A O 1
ATOM 1267 N N . GLU A 1 162 ? 26.588 -9.023 -12.652 1.00 42.88 162 GLU A N 1
ATOM 1268 C CA . GLU A 1 162 ? 27.580 -10.034 -13.070 1.00 42.88 162 GLU A CA 1
ATOM 1269 C C . GLU A 1 162 ? 27.851 -10.093 -14.586 1.00 42.88 162 GLU A C 1
ATOM 1271 O O . GLU A 1 162 ? 28.770 -10.791 -15.009 1.00 42.88 162 GLU A O 1
ATOM 1276 N N . ILE A 1 163 ? 27.094 -9.386 -15.437 1.00 44.91 163 ILE A N 1
ATOM 1277 C CA . ILE A 1 163 ? 27.306 -9.433 -16.894 1.00 44.91 163 ILE A CA 1
ATOM 1278 C C . ILE A 1 163 ? 26.905 -8.095 -17.528 1.00 44.91 163 ILE A C 1
ATOM 1280 O O . ILE A 1 163 ? 25.708 -7.838 -17.678 1.00 44.91 163 ILE A O 1
ATOM 1284 N N . SER A 1 164 ? 27.873 -7.293 -17.980 1.00 35.69 164 SER A N 1
ATOM 1285 C CA . SER A 1 164 ? 27.602 -6.167 -18.881 1.00 35.69 164 SER A CA 1
ATOM 1286 C C . SER A 1 164 ? 28.597 -6.100 -20.042 1.00 35.69 164 SER A C 1
ATOM 1288 O O . SER A 1 164 ? 29.790 -5.887 -19.856 1.00 35.69 164 SER A O 1
ATOM 1290 N N . GLU A 1 165 ? 28.078 -6.239 -21.265 1.00 36.00 165 GLU A N 1
ATOM 1291 C CA . GLU A 1 165 ? 28.626 -5.597 -22.461 1.00 36.00 165 GLU A CA 1
ATOM 1292 C C . GLU A 1 165 ? 27.467 -5.170 -23.384 1.00 36.00 165 GLU A C 1
ATOM 1294 O O . GLU A 1 165 ? 26.786 -6.001 -23.972 1.00 36.00 165 GLU A O 1
ATOM 1299 N N . ILE A 1 166 ? 27.304 -3.841 -23.477 1.00 43.19 166 ILE A N 1
ATOM 1300 C CA . ILE A 1 166 ? 26.785 -3.007 -24.581 1.00 43.19 166 ILE A CA 1
ATOM 1301 C C . ILE A 1 166 ? 25.358 -3.282 -25.100 1.00 43.19 166 ILE A C 1
ATOM 1303 O O . ILE A 1 166 ? 25.096 -4.334 -25.661 1.00 43.19 166 ILE A O 1
ATOM 1307 N N . LEU A 1 167 ? 24.501 -2.242 -25.096 1.00 35.78 167 LEU A N 1
ATOM 1308 C CA . LEU A 1 167 ? 23.724 -1.754 -26.263 1.00 35.78 167 LEU A CA 1
ATOM 1309 C C . LEU A 1 167 ? 22.913 -0.486 -25.918 1.00 35.78 167 LEU A C 1
ATOM 1311 O O . LEU A 1 167 ? 22.406 -0.340 -24.815 1.00 35.78 167 LEU A O 1
ATOM 1315 N N . ASN A 1 168 ? 22.811 0.450 -26.868 1.00 44.97 168 ASN A N 1
ATOM 1316 C CA . ASN A 1 168 ? 22.004 1.676 -26.791 1.00 44.97 168 ASN A CA 1
ATOM 1317 C C . ASN A 1 168 ? 20.627 1.438 -27.431 1.00 44.97 168 ASN A C 1
ATOM 1319 O O . ASN A 1 168 ? 20.617 0.912 -28.536 1.00 44.97 168 ASN A O 1
ATOM 1323 N N . THR A 1 169 ? 19.528 1.867 -26.787 1.00 39.84 169 THR A N 1
ATOM 1324 C CA . THR A 1 169 ? 18.536 2.884 -27.245 1.00 39.84 169 THR A CA 1
ATOM 1325 C C . THR A 1 169 ? 17.141 2.682 -26.635 1.00 39.84 169 THR A C 1
ATOM 1327 O O . THR A 1 169 ? 16.589 1.591 -26.697 1.00 39.84 169 THR A O 1
ATOM 1330 N N . ASP A 1 170 ? 16.597 3.804 -26.149 1.00 47.91 170 ASP A N 1
ATOM 1331 C CA . ASP A 1 170 ? 15.224 4.333 -26.243 1.00 47.91 170 ASP A CA 1
ATOM 1332 C C . ASP A 1 170 ? 13.974 3.557 -25.773 1.00 47.91 170 ASP A C 1
ATOM 1334 O O . ASP A 1 170 ? 13.876 2.336 -25.747 1.00 47.91 170 ASP A O 1
ATOM 1338 N N . GLN A 1 171 ? 12.984 4.377 -25.394 1.00 45.16 171 GLN A N 1
ATOM 1339 C CA . GLN A 1 171 ? 11.706 4.149 -24.694 1.00 45.16 171 GLN A CA 1
ATOM 1340 C C . GLN A 1 171 ? 10.805 2.983 -25.171 1.00 45.16 171 GLN A C 1
ATOM 1342 O O . GLN A 1 171 ? 9.789 2.707 -24.531 1.00 45.16 171 GLN A O 1
ATOM 1347 N N . ASP A 1 172 ? 11.148 2.265 -26.241 1.00 49.38 172 ASP A N 1
ATOM 1348 C CA . ASP A 1 172 ? 10.346 1.165 -26.799 1.00 49.38 172 ASP A CA 1
ATOM 1349 C C . ASP A 1 172 ? 10.481 -0.166 -26.038 1.00 49.38 172 ASP A C 1
ATOM 1351 O O . ASP A 1 172 ? 9.689 -1.087 -26.248 1.00 49.38 172 ASP A O 1
ATOM 1355 N N . ILE A 1 173 ? 11.430 -0.273 -25.107 1.00 51.94 173 ILE A N 1
ATOM 1356 C CA . ILE A 1 173 ? 11.684 -1.493 -24.326 1.00 51.94 173 ILE A CA 1
ATOM 1357 C C . ILE A 1 173 ? 10.480 -1.898 -23.454 1.00 51.94 173 ILE A C 1
ATOM 1359 O O . ILE A 1 173 ? 10.141 -3.079 -23.350 1.00 51.94 173 ILE A O 1
ATOM 1363 N N . LEU A 1 174 ? 9.791 -0.925 -22.854 1.00 51.09 174 LEU A N 1
ATOM 1364 C CA . LEU A 1 174 ? 8.690 -1.183 -21.917 1.00 51.09 174 LEU A CA 1
ATOM 1365 C C . LEU A 1 174 ? 7.450 -1.760 -22.618 1.00 51.09 174 LEU A C 1
ATOM 1367 O O . LEU A 1 174 ? 6.730 -2.581 -22.049 1.00 51.09 174 LEU A O 1
ATOM 1371 N N . ARG A 1 175 ? 7.236 -1.404 -23.892 1.00 52.00 175 ARG A N 1
ATOM 1372 C CA . ARG A 1 175 ? 6.138 -1.937 -24.717 1.00 52.00 175 ARG A CA 1
ATOM 1373 C C . ARG A 1 175 ? 6.317 -3.408 -25.063 1.00 52.00 175 ARG A C 1
ATOM 1375 O O . ARG A 1 175 ? 5.332 -4.108 -25.281 1.00 52.00 175 ARG A O 1
ATOM 1382 N N . GLN A 1 176 ? 7.560 -3.878 -25.110 1.00 52.94 176 GLN A N 1
ATOM 1383 C CA . GLN A 1 176 ? 7.882 -5.219 -25.591 1.00 52.94 176 GLN A CA 1
ATOM 1384 C C . GLN A 1 176 ? 7.552 -6.319 -24.575 1.00 52.94 176 GLN A C 1
ATOM 1386 O O . GLN A 1 176 ? 7.584 -7.489 -24.949 1.00 52.94 176 GLN A O 1
ATOM 1391 N N . ARG A 1 177 ? 7.238 -5.973 -23.309 1.00 56.25 177 ARG A N 1
ATOM 1392 C CA . ARG A 1 177 ? 7.046 -6.938 -22.200 1.00 56.25 177 ARG A CA 1
ATOM 1393 C C . ARG A 1 177 ? 8.119 -8.033 -22.223 1.00 56.25 177 ARG A C 1
ATOM 1395 O O . ARG A 1 177 ? 7.827 -9.221 -22.097 1.00 56.25 177 ARG A O 1
ATOM 1402 N N . THR A 1 178 ? 9.359 -7.619 -22.467 1.00 52.94 178 THR A N 1
ATOM 1403 C CA . THR A 1 178 ? 10.426 -8.550 -22.811 1.00 52.94 178 THR A CA 1
ATOM 1404 C C . THR A 1 178 ? 10.775 -9.456 -21.632 1.00 52.94 178 THR A C 1
ATOM 1406 O O . THR A 1 178 ? 10.896 -9.024 -20.480 1.00 52.94 178 THR A O 1
ATOM 1409 N N . THR A 1 179 ? 10.943 -10.743 -21.917 1.00 59.72 179 THR A N 1
ATOM 1410 C CA . THR A 1 179 ? 11.516 -11.699 -20.966 1.00 59.72 179 THR A CA 1
ATOM 1411 C C . THR A 1 179 ? 13.040 -11.665 -20.976 1.00 59.72 179 THR A C 1
ATOM 1413 O O . THR A 1 179 ? 13.642 -12.281 -20.102 1.00 59.72 179 THR A O 1
ATOM 1416 N N . ASP A 1 180 ? 13.640 -10.944 -21.926 1.00 67.88 180 ASP A N 1
ATOM 1417 C CA . ASP A 1 180 ? 15.082 -10.811 -22.084 1.00 67.88 180 ASP A CA 1
ATOM 1418 C C . ASP A 1 180 ? 15.702 -10.138 -20.855 1.00 67.88 180 ASP A C 1
ATOM 1420 O O . ASP A 1 180 ? 15.289 -9.054 -20.425 1.00 67.88 180 ASP A O 1
ATOM 1424 N N . ASN A 1 181 ? 16.671 -10.823 -20.257 1.00 68.81 181 ASN A N 1
ATOM 1425 C CA . ASN A 1 181 ? 17.341 -10.342 -19.063 1.00 68.81 181 ASN A CA 1
ATOM 1426 C C . ASN A 1 181 ? 18.274 -9.175 -19.378 1.00 68.81 181 ASN A C 1
ATOM 1428 O O . ASN A 1 181 ? 18.329 -8.250 -18.577 1.00 68.81 181 ASN A O 1
ATOM 1432 N N . ASP A 1 182 ? 18.943 -9.159 -20.528 1.00 68.12 182 ASP A N 1
ATOM 1433 C CA . ASP A 1 182 ? 19.917 -8.121 -20.875 1.00 68.12 182 ASP A CA 1
ATOM 1434 C C . ASP A 1 182 ? 19.227 -6.781 -21.137 1.00 68.12 182 ASP A C 1
ATOM 1436 O O . ASP A 1 182 ? 19.689 -5.731 -20.689 1.00 68.12 182 ASP A O 1
ATOM 1440 N N . VAL A 1 183 ? 18.031 -6.821 -21.727 1.00 67.88 183 VAL A N 1
ATOM 1441 C CA . VAL A 1 183 ? 17.189 -5.628 -21.866 1.00 67.88 183 VAL A CA 1
ATOM 1442 C C . VAL A 1 183 ? 16.763 -5.077 -20.493 1.00 67.88 183 VAL A C 1
ATOM 1444 O O . VAL A 1 183 ? 16.755 -3.862 -20.285 1.00 67.88 183 VAL A O 1
ATOM 1447 N N . LYS A 1 184 ? 16.469 -5.947 -19.515 1.00 67.06 184 LYS A N 1
ATOM 1448 C CA . LYS A 1 184 ? 16.168 -5.518 -18.135 1.00 67.06 184 LYS A CA 1
ATOM 1449 C C . LYS A 1 184 ? 17.391 -4.913 -17.445 1.00 67.06 184 LYS A C 1
ATOM 1451 O O . LYS A 1 184 ? 17.229 -3.908 -16.753 1.00 67.06 184 LYS A O 1
ATOM 1456 N N . LYS A 1 185 ? 18.593 -5.471 -17.653 1.00 70.19 185 LYS A N 1
ATOM 1457 C CA . LYS A 1 185 ? 19.849 -4.892 -17.137 1.00 70.19 185 LYS A CA 1
ATOM 1458 C C . LYS A 1 185 ? 20.049 -3.477 -17.653 1.00 70.19 185 LYS A C 1
ATOM 1460 O O . LYS A 1 185 ? 20.255 -2.566 -16.859 1.00 70.19 185 LYS A O 1
ATOM 1465 N N . TYR A 1 186 ? 19.890 -3.283 -18.961 1.00 70.19 186 TYR A N 1
ATOM 1466 C CA . TYR A 1 186 ? 20.024 -1.971 -19.586 1.00 70.19 186 TYR A CA 1
ATOM 1467 C C . TYR A 1 186 ? 19.062 -0.934 -18.988 1.00 70.19 186 TYR A C 1
ATOM 1469 O O . TYR A 1 186 ? 19.456 0.204 -18.723 1.00 70.19 186 TYR A O 1
ATOM 1477 N N . CYS A 1 187 ? 17.807 -1.315 -18.722 1.00 70.00 187 CYS A N 1
ATOM 1478 C CA . CYS A 1 187 ? 16.860 -0.429 -18.045 1.00 70.00 187 CYS A CA 1
ATOM 1479 C C . CYS A 1 187 ? 17.335 -0.034 -16.641 1.00 70.00 187 CYS A C 1
ATOM 1481 O O . CYS A 1 187 ? 17.266 1.145 -16.294 1.00 70.00 187 CYS A O 1
ATOM 1483 N N . VAL A 1 188 ? 17.833 -0.990 -15.850 1.00 73.94 188 VAL A N 1
ATOM 1484 C CA . VAL A 1 188 ? 18.361 -0.731 -14.499 1.00 73.94 188 VAL A CA 1
ATOM 1485 C C . VAL A 1 188 ? 19.591 0.181 -14.554 1.00 73.94 188 VAL A C 1
ATOM 1487 O O . VAL A 1 188 ? 19.646 1.175 -13.830 1.00 73.94 188 VAL A O 1
ATOM 1490 N N . GLU A 1 189 ? 20.532 -0.069 -15.465 1.00 74.50 189 GLU A N 1
ATOM 1491 C CA . GLU A 1 189 ? 21.700 0.799 -15.674 1.00 74.50 189 GLU A CA 1
ATOM 1492 C C . GLU A 1 189 ? 21.294 2.219 -16.092 1.00 74.50 189 GLU A C 1
ATOM 1494 O O . GLU A 1 189 ? 21.861 3.208 -15.617 1.00 74.50 189 GLU A O 1
ATOM 1499 N N . CYS A 1 190 ? 20.278 2.354 -16.949 1.00 71.44 190 CYS A N 1
ATOM 1500 C CA . CYS A 1 190 ? 19.749 3.661 -17.325 1.00 71.44 190 CYS A CA 1
ATOM 1501 C C . CYS A 1 190 ? 19.157 4.407 -16.125 1.00 71.44 190 CYS A C 1
ATOM 1503 O O . CYS A 1 190 ? 19.424 5.601 -15.982 1.00 71.44 190 CYS A O 1
ATOM 1505 N N . LEU A 1 191 ? 18.399 3.727 -15.255 1.00 76.06 191 LEU A N 1
ATOM 1506 C CA . LEU A 1 191 ? 17.863 4.318 -14.023 1.00 76.06 191 LEU A CA 1
ATOM 1507 C C . LEU A 1 191 ? 18.981 4.827 -13.110 1.00 76.06 191 LEU A C 1
ATOM 1509 O O . LEU A 1 191 ? 18.874 5.943 -12.596 1.00 76.06 191 LEU A O 1
ATOM 1513 N N . HIS A 1 192 ? 20.056 4.047 -12.968 1.00 77.81 192 HIS A N 1
ATOM 1514 C CA . HIS A 1 192 ? 21.229 4.406 -12.174 1.00 77.81 192 HIS A CA 1
ATOM 1515 C C . HIS A 1 192 ? 21.962 5.618 -12.755 1.00 77.81 192 HIS A C 1
ATOM 1517 O O . HIS A 1 192 ? 22.207 6.597 -12.058 1.00 77.81 192 HIS A O 1
ATOM 1523 N N . ARG A 1 193 ? 22.267 5.617 -14.059 1.00 77.00 193 ARG A N 1
ATOM 1524 C CA . ARG A 1 193 ? 22.932 6.754 -14.725 1.00 77.00 193 ARG A CA 1
ATOM 1525 C C . ARG A 1 193 ? 22.127 8.051 -14.615 1.00 77.00 193 ARG A C 1
ATOM 1527 O O . ARG A 1 193 ? 22.701 9.135 -14.593 1.00 77.00 193 ARG A O 1
ATOM 1534 N N . LEU A 1 194 ? 20.804 7.935 -14.580 1.00 79.44 194 LEU A N 1
ATOM 1535 C CA . LEU A 1 194 ? 19.892 9.058 -14.410 1.00 79.44 194 LEU A CA 1
ATOM 1536 C C . LEU A 1 194 ? 19.747 9.491 -12.936 1.00 79.44 194 LEU A C 1
ATOM 1538 O O . LEU A 1 194 ? 19.180 10.544 -12.687 1.00 79.44 194 LEU A O 1
ATOM 1542 N N . GLY A 1 195 ? 20.259 8.742 -11.958 1.00 80.81 195 GLY A N 1
ATOM 1543 C CA . GLY A 1 195 ? 20.129 9.081 -10.535 1.00 80.81 195 GLY A CA 1
ATOM 1544 C C . GLY A 1 195 ? 18.742 8.783 -9.950 1.00 80.81 195 GLY A C 1
ATOM 1545 O O . GLY A 1 195 ? 18.315 9.404 -8.976 1.00 80.81 195 GLY A O 1
ATOM 1546 N N . SER A 1 196 ? 17.985 7.870 -10.572 1.00 82.56 196 SER A N 1
ATOM 1547 C CA . SER A 1 196 ? 16.600 7.570 -10.169 1.00 82.56 196 SER A CA 1
ATOM 1548 C C . SER A 1 196 ? 16.539 6.819 -8.834 1.00 82.56 196 SER A C 1
ATOM 1550 O O . SER A 1 196 ? 15.592 7.003 -8.066 1.00 82.56 196 SER A O 1
ATOM 1552 N N . PHE A 1 197 ? 17.552 6.000 -8.531 1.00 84.75 197 PHE A N 1
ATOM 1553 C CA . PHE A 1 197 ? 17.660 5.286 -7.258 1.00 84.75 197 PHE A CA 1
ATOM 1554 C C . PHE A 1 197 ? 17.974 6.238 -6.104 1.00 84.75 197 PHE A C 1
ATOM 1556 O O . PHE A 1 197 ? 17.318 6.168 -5.066 1.00 84.75 197 PHE A O 1
ATOM 1563 N N . GLU A 1 198 ? 18.908 7.167 -6.301 1.00 88.19 198 GLU A N 1
ATOM 1564 C CA . GLU A 1 198 ? 19.264 8.214 -5.343 1.00 88.19 198 GLU A CA 1
ATOM 1565 C C . GLU A 1 198 ? 18.051 9.084 -5.030 1.00 88.19 198 GLU A C 1
ATOM 1567 O O . GLU A 1 198 ? 17.704 9.254 -3.863 1.00 88.19 198 GLU A O 1
ATOM 1572 N N . TYR A 1 199 ? 17.344 9.538 -6.067 1.00 88.06 199 TYR A N 1
ATOM 1573 C CA . TYR A 1 199 ? 16.110 10.298 -5.903 1.00 88.06 199 TYR A CA 1
ATOM 1574 C C . TYR A 1 199 ? 15.056 9.515 -5.102 1.00 88.06 199 TYR A C 1
ATOM 1576 O O . TYR A 1 199 ? 14.481 10.024 -4.142 1.00 88.06 199 TYR A O 1
ATOM 1584 N N . THR A 1 200 ? 14.832 8.242 -5.443 1.00 90.81 200 THR A N 1
ATOM 1585 C CA . THR A 1 200 ? 13.863 7.392 -4.728 1.00 90.81 200 THR A CA 1
ATOM 1586 C C . THR A 1 200 ? 14.263 7.199 -3.262 1.00 90.81 200 THR A C 1
ATOM 1588 O O . THR A 1 200 ? 13.416 7.244 -2.369 1.00 90.81 200 THR A O 1
ATOM 1591 N N . LYS A 1 201 ? 15.561 7.036 -2.990 1.00 92.44 201 LYS A N 1
ATOM 1592 C CA . LYS A 1 201 ? 16.109 6.942 -1.636 1.00 92.44 201 LYS A CA 1
ATOM 1593 C C . LYS A 1 201 ? 15.898 8.232 -0.843 1.00 92.44 201 LYS A C 1
ATOM 1595 O O . LYS A 1 201 ? 15.530 8.154 0.326 1.00 92.44 201 LYS A O 1
ATOM 1600 N N . GLU A 1 202 ? 16.084 9.401 -1.450 1.00 94.00 202 GLU A N 1
ATOM 1601 C CA . GLU A 1 202 ? 15.790 10.689 -0.808 1.00 94.00 202 GLU A CA 1
ATOM 1602 C C . GLU A 1 202 ? 14.310 10.809 -0.426 1.00 94.00 202 GLU A C 1
ATOM 1604 O O . GLU A 1 202 ? 14.002 11.180 0.708 1.00 94.00 202 GLU A O 1
ATOM 1609 N N . ILE A 1 203 ? 13.395 10.414 -1.316 1.00 94.00 203 ILE A N 1
ATOM 1610 C CA . ILE A 1 203 ? 11.953 10.388 -1.028 1.00 94.00 203 ILE A CA 1
ATOM 1611 C C . ILE A 1 203 ? 11.628 9.421 0.119 1.00 94.00 203 ILE A C 1
ATOM 1613 O O . ILE A 1 203 ? 10.875 9.775 1.026 1.00 94.00 203 ILE A O 1
ATOM 1617 N N . LEU A 1 204 ? 12.229 8.226 0.143 1.00 94.88 204 LEU A N 1
ATOM 1618 C CA . LEU A 1 204 ? 12.054 7.268 1.243 1.00 94.88 204 LEU A CA 1
ATOM 1619 C C . LEU A 1 204 ? 12.543 7.823 2.586 1.00 94.88 204 LEU A C 1
ATOM 1621 O O . LEU A 1 204 ? 11.902 7.592 3.608 1.00 94.88 204 LEU A O 1
ATOM 1625 N N . ILE A 1 205 ? 13.644 8.579 2.589 1.00 96.00 205 ILE A N 1
ATOM 1626 C CA . ILE A 1 205 ? 14.165 9.255 3.784 1.00 96.00 205 ILE A CA 1
ATOM 1627 C C . ILE A 1 205 ? 13.210 10.359 4.257 1.00 96.00 205 ILE A C 1
ATOM 1629 O O . ILE A 1 205 ? 12.978 10.493 5.458 1.00 96.00 205 ILE A O 1
ATOM 1633 N N . GLN A 1 206 ? 12.638 11.138 3.339 1.00 96.06 206 GLN A N 1
ATOM 1634 C CA . GLN A 1 206 ? 11.660 12.175 3.682 1.00 96.06 206 GLN A CA 1
ATOM 1635 C C . GLN A 1 206 ? 10.378 11.567 4.267 1.00 96.06 206 GLN A C 1
ATOM 1637 O O . GLN A 1 206 ? 9.895 12.031 5.299 1.00 96.06 206 GLN A O 1
ATOM 1642 N N . LEU A 1 207 ? 9.863 10.496 3.654 1.00 95.75 207 LEU A N 1
ATOM 1643 C CA . LEU A 1 207 ? 8.695 9.766 4.152 1.00 95.75 207 LEU A CA 1
ATOM 1644 C C . LEU A 1 207 ? 8.965 9.119 5.513 1.00 95.75 207 LEU A C 1
ATOM 1646 O O . LEU A 1 207 ? 8.120 9.207 6.395 1.00 95.75 207 LEU A O 1
ATOM 1650 N N . GLU A 1 208 ? 10.143 8.519 5.710 1.00 96.06 208 GLU A N 1
ATOM 1651 C CA . GLU A 1 208 ? 10.583 7.984 7.006 1.00 96.06 208 GLU A CA 1
ATOM 1652 C C . GLU A 1 208 ? 10.503 9.052 8.105 1.00 96.06 208 GLU A C 1
ATOM 1654 O O . GLU A 1 208 ? 9.892 8.816 9.147 1.00 96.06 208 GLU A O 1
ATOM 1659 N N . ASN A 1 209 ? 11.089 10.229 7.867 1.00 97.19 209 ASN A N 1
ATOM 1660 C CA . ASN A 1 209 ? 11.087 11.319 8.842 1.00 97.19 209 ASN A CA 1
ATOM 1661 C C . ASN A 1 209 ? 9.661 11.800 9.138 1.00 97.19 209 ASN A C 1
ATOM 1663 O O . ASN A 1 209 ? 9.287 11.914 10.302 1.00 97.19 209 ASN A O 1
ATOM 1667 N N . SER A 1 210 ? 8.846 11.994 8.095 1.00 97.56 210 SER A N 1
ATOM 1668 C CA . SER A 1 210 ? 7.443 12.393 8.244 1.00 97.56 210 SER A CA 1
ATOM 1669 C C . SER A 1 210 ? 6.628 11.361 9.033 1.00 97.56 210 SER A C 1
ATOM 1671 O O . SER A 1 210 ? 5.818 11.732 9.877 1.00 97.56 210 SER A O 1
ATOM 1673 N N . ILE A 1 211 ? 6.867 10.061 8.826 1.00 97.44 211 ILE A N 1
ATOM 1674 C CA . ILE A 1 211 ? 6.217 8.998 9.602 1.00 97.44 211 ILE A CA 1
ATOM 1675 C C . ILE A 1 211 ? 6.621 9.078 11.07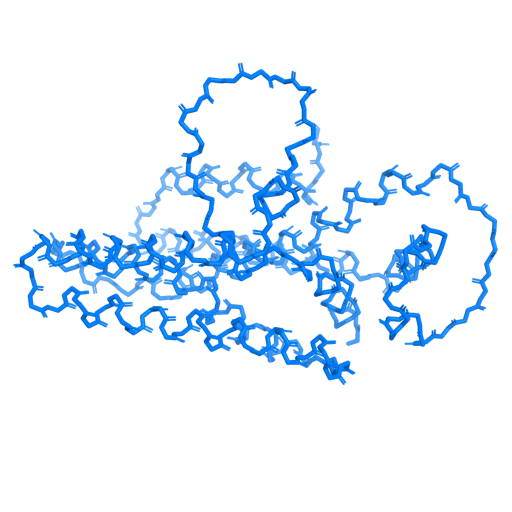7 1.00 97.44 211 ILE A C 1
ATOM 1677 O O . ILE A 1 211 ? 5.750 8.966 11.936 1.00 97.44 211 ILE A O 1
ATOM 1681 N N . PHE A 1 212 ? 7.904 9.280 11.394 1.00 97.94 212 PHE A N 1
ATOM 1682 C CA . PHE A 1 212 ? 8.334 9.420 12.788 1.00 97.94 212 PHE A CA 1
ATOM 1683 C C . PHE A 1 212 ? 7.726 10.652 13.463 1.00 97.94 212 PHE A C 1
ATOM 1685 O O . PHE A 1 212 ? 7.243 10.535 14.586 1.00 97.94 212 PHE A O 1
ATOM 1692 N N . GLU A 1 213 ? 7.675 11.792 12.775 1.00 97.94 213 GLU A N 1
ATOM 1693 C CA . GLU A 1 213 ? 7.006 13.001 13.271 1.00 97.94 213 GLU A CA 1
ATOM 1694 C C . GLU A 1 213 ? 5.523 12.731 13.567 1.00 97.94 213 GLU A C 1
ATOM 1696 O O . GLU A 1 213 ? 5.063 12.969 14.682 1.00 97.94 213 GLU A O 1
ATOM 1701 N N . LEU A 1 214 ? 4.798 12.121 12.623 1.00 97.31 214 LEU A N 1
ATOM 1702 C CA . LEU A 1 214 ? 3.384 11.771 12.791 1.00 97.31 214 LEU A CA 1
ATOM 1703 C C . LEU A 1 214 ? 3.154 10.764 13.931 1.00 97.31 214 LEU A C 1
ATOM 1705 O O . LEU A 1 214 ? 2.136 10.837 14.620 1.00 97.31 214 LEU A O 1
ATOM 1709 N N . ILE A 1 215 ? 4.071 9.819 14.156 1.00 97.00 215 ILE A N 1
ATOM 1710 C CA . ILE A 1 215 ? 3.995 8.884 15.290 1.00 97.00 215 ILE A CA 1
ATOM 1711 C C . ILE A 1 215 ? 4.124 9.636 16.618 1.00 97.00 215 ILE A C 1
ATOM 1713 O O . ILE A 1 215 ? 3.327 9.407 17.533 1.00 97.00 215 ILE A O 1
ATOM 1717 N N . GLU A 1 216 ? 5.097 10.539 16.724 1.00 96.81 216 GLU A N 1
ATOM 1718 C CA . GLU A 1 216 ? 5.321 11.337 17.932 1.00 96.81 216 GLU A CA 1
ATOM 1719 C C . GLU A 1 216 ? 4.154 12.295 18.206 1.00 96.81 216 GLU A C 1
ATOM 1721 O O . GLU A 1 216 ? 3.682 12.371 19.342 1.00 96.81 216 GLU A O 1
ATOM 1726 N N . GLU A 1 217 ? 3.586 12.929 17.175 1.00 95.75 217 GLU A N 1
ATOM 1727 C CA . GLU A 1 217 ? 2.371 13.755 17.288 1.00 95.75 217 GLU A CA 1
ATOM 1728 C C . GLU A 1 217 ? 1.185 12.987 17.896 1.00 95.75 217 GLU A C 1
ATOM 1730 O O . GLU A 1 217 ? 0.357 13.547 18.624 1.00 95.75 217 GLU A O 1
ATOM 1735 N N . HIS A 1 218 ? 1.107 11.677 17.651 1.00 93.88 218 HIS A N 1
ATOM 1736 C CA . HIS A 1 218 ? 0.060 10.823 18.205 1.00 93.88 218 HIS A CA 1
ATOM 1737 C C . HIS A 1 218 ? 0.352 10.310 19.624 1.00 93.88 218 HIS A C 1
ATOM 1739 O O . HIS A 1 218 ? -0.537 9.689 20.223 1.00 93.88 218 HIS A O 1
ATOM 1745 N N . GLY A 1 219 ? 1.512 10.646 20.198 1.00 93.69 219 GLY A N 1
ATOM 1746 C CA . GLY A 1 219 ? 1.956 10.245 21.536 1.00 93.69 219 GLY A CA 1
ATOM 1747 C C . GLY A 1 219 ? 2.975 9.101 21.550 1.00 93.69 219 GLY A C 1
ATOM 1748 O O . GLY A 1 219 ? 3.193 8.511 22.607 1.00 93.69 219 GLY A O 1
ATOM 1749 N N . GLY A 1 220 ? 3.572 8.782 20.399 1.00 95.50 220 GLY A N 1
ATOM 1750 C CA . GLY A 1 220 ? 4.577 7.735 20.252 1.00 95.50 220 GLY A CA 1
ATOM 1751 C C . GLY A 1 220 ? 3.984 6.327 20.121 1.00 95.50 220 GLY A C 1
ATOM 1752 O O . GLY A 1 220 ? 2.938 5.994 20.679 1.00 95.50 220 GLY A O 1
ATOM 1753 N N . ASN A 1 221 ? 4.669 5.460 19.372 1.00 96.38 221 ASN A N 1
ATOM 1754 C CA . ASN A 1 221 ? 4.314 4.046 19.242 1.00 96.38 221 ASN A CA 1
ATOM 1755 C C . ASN A 1 221 ? 5.580 3.195 19.029 1.00 96.38 221 ASN A C 1
ATOM 1757 O O . ASN A 1 221 ? 6.029 3.056 17.891 1.00 96.38 221 ASN A O 1
ATOM 1761 N N . PRO A 1 222 ? 6.147 2.585 20.089 1.00 96.38 222 PRO A N 1
ATOM 1762 C CA . PRO A 1 222 ? 7.406 1.843 19.994 1.00 96.38 222 PRO A CA 1
ATOM 1763 C C . PRO A 1 222 ? 7.377 0.687 18.991 1.00 96.38 222 PRO A C 1
ATOM 1765 O O . PRO A 1 222 ? 8.390 0.406 18.356 1.00 96.38 222 PRO A O 1
ATOM 1768 N N . ILE A 1 223 ? 6.223 0.033 18.826 1.00 96.25 223 ILE A N 1
ATOM 1769 C CA . ILE A 1 223 ? 6.063 -1.098 17.905 1.00 96.25 223 ILE A CA 1
ATOM 1770 C C . ILE A 1 223 ? 6.128 -0.601 16.461 1.00 96.25 223 ILE A C 1
ATOM 1772 O O . ILE A 1 223 ? 6.875 -1.145 15.650 1.00 96.25 223 ILE A O 1
ATOM 1776 N N . LEU A 1 224 ? 5.380 0.460 16.146 1.00 94.19 224 LEU A N 1
ATOM 1777 C CA . LEU A 1 224 ? 5.387 1.042 14.808 1.00 94.19 224 LEU A CA 1
ATOM 1778 C C . LEU A 1 224 ? 6.751 1.672 14.488 1.00 94.19 224 LEU A C 1
ATOM 1780 O O . LEU A 1 224 ? 7.285 1.453 13.406 1.00 94.19 224 LEU A O 1
ATOM 1784 N N . THR A 1 225 ? 7.370 2.359 15.448 1.00 96.69 225 THR A N 1
ATOM 1785 C CA . THR A 1 225 ? 8.728 2.905 15.313 1.00 96.69 225 THR A CA 1
ATOM 1786 C C . THR A 1 225 ? 9.756 1.803 15.042 1.00 96.69 225 THR A C 1
ATOM 1788 O O . THR A 1 225 ? 10.598 1.951 14.155 1.00 96.69 225 THR A O 1
ATOM 1791 N N . ALA A 1 226 ? 9.688 0.677 15.760 1.00 96.31 226 ALA A N 1
ATOM 1792 C CA . ALA A 1 226 ? 10.558 -0.472 15.518 1.00 96.31 226 ALA A CA 1
ATOM 1793 C C . ALA A 1 226 ? 10.348 -1.059 14.114 1.00 96.31 226 ALA A C 1
ATOM 1795 O O . ALA A 1 226 ? 11.326 -1.320 13.418 1.00 96.31 226 ALA A O 1
ATOM 1796 N N . LEU A 1 227 ? 9.095 -1.185 13.662 1.00 94.44 227 LEU A N 1
ATOM 1797 C CA . LEU A 1 227 ? 8.778 -1.653 12.311 1.00 94.44 227 LEU A CA 1
ATOM 1798 C C . LEU A 1 227 ? 9.431 -0.771 11.237 1.00 94.44 227 LEU A C 1
ATOM 1800 O O . LEU A 1 227 ? 10.102 -1.289 10.347 1.00 94.44 227 LEU A O 1
ATOM 1804 N N . ILE A 1 228 ? 9.299 0.555 11.330 1.00 95.00 228 ILE A N 1
ATOM 1805 C CA . ILE A 1 228 ? 9.919 1.475 10.360 1.00 95.00 228 ILE A CA 1
ATOM 1806 C C . ILE A 1 228 ? 11.452 1.402 10.417 1.00 95.00 228 ILE A C 1
ATOM 1808 O O . ILE A 1 228 ? 12.112 1.404 9.376 1.00 95.00 228 ILE A O 1
ATOM 1812 N N . ASN A 1 229 ? 12.034 1.255 11.612 1.00 94.31 229 ASN A N 1
ATOM 1813 C CA . ASN A 1 229 ? 13.479 1.068 11.776 1.00 94.31 229 ASN A CA 1
ATOM 1814 C C . ASN A 1 229 ? 14.007 -0.234 11.154 1.00 94.31 229 ASN A C 1
ATOM 1816 O O . ASN A 1 229 ? 15.138 -0.260 10.669 1.00 94.31 229 ASN A O 1
ATOM 1820 N N . GLU A 1 230 ? 13.213 -1.300 11.138 1.00 92.94 230 GLU A N 1
ATOM 1821 C CA . GLU A 1 230 ? 13.574 -2.531 10.434 1.00 92.94 230 GLU A CA 1
ATOM 1822 C C . GLU A 1 230 ? 13.447 -2.363 8.918 1.00 92.94 230 GLU A C 1
ATOM 1824 O O . GLU A 1 230 ? 14.359 -2.708 8.162 1.00 92.94 230 GLU A O 1
ATOM 1829 N N . LEU A 1 231 ? 12.351 -1.761 8.455 1.00 90.38 231 LEU A N 1
ATOM 1830 C CA . LEU A 1 231 ? 12.079 -1.608 7.027 1.00 90.38 231 LEU A CA 1
ATOM 1831 C C . LEU A 1 231 ? 13.087 -0.698 6.323 1.00 90.38 231 LEU A C 1
ATOM 1833 O O . LEU A 1 231 ? 13.435 -0.972 5.168 1.00 90.38 231 LEU A O 1
ATOM 1837 N N . LYS A 1 232 ? 13.600 0.332 7.006 1.00 92.56 232 LYS A N 1
ATOM 1838 C CA . LYS A 1 232 ? 14.538 1.291 6.408 1.00 92.56 232 LYS A CA 1
ATOM 1839 C C . LYS A 1 232 ? 15.912 0.733 6.065 1.00 92.56 232 LYS A C 1
ATOM 1841 O O . LYS A 1 232 ? 16.621 1.324 5.247 1.00 92.56 232 LYS A O 1
ATOM 1846 N N . LYS A 1 233 ? 16.294 -0.409 6.649 1.00 90.12 233 LYS A N 1
ATOM 1847 C CA . LYS A 1 233 ? 17.591 -1.060 6.390 1.00 90.12 233 LYS A CA 1
ATOM 1848 C C . LYS A 1 233 ? 17.820 -1.311 4.895 1.00 90.12 233 LYS A C 1
ATOM 1850 O O . LYS A 1 233 ? 18.943 -1.182 4.424 1.00 90.12 233 LYS A O 1
ATOM 1855 N N . VAL A 1 234 ? 16.743 -1.558 4.142 1.00 86.69 234 VAL A N 1
ATOM 1856 C CA . VAL A 1 234 ? 16.774 -1.834 2.694 1.00 86.69 234 VAL A CA 1
ATOM 1857 C C . VAL A 1 234 ? 17.404 -0.712 1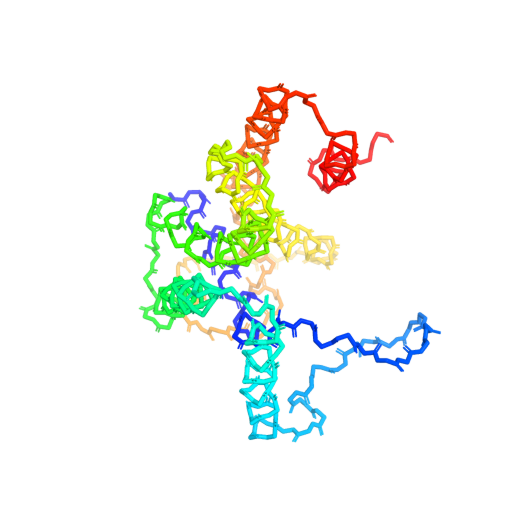.865 1.00 86.69 234 VAL A C 1
ATOM 1859 O O . VAL A 1 234 ? 18.096 -1.004 0.898 1.00 86.69 234 VAL A O 1
ATOM 1862 N N . TYR A 1 235 ? 17.199 0.558 2.223 1.00 86.44 235 TYR A N 1
ATOM 1863 C CA . TYR A 1 235 ? 17.720 1.697 1.448 1.00 86.44 235 TYR A CA 1
ATOM 1864 C C . TYR A 1 235 ? 18.785 2.509 2.197 1.00 86.44 235 TYR A C 1
ATOM 1866 O O . TYR A 1 235 ? 19.498 3.313 1.592 1.00 86.44 235 TYR A O 1
ATOM 1874 N N . ARG A 1 236 ? 18.938 2.310 3.512 1.00 83.75 236 ARG A N 1
ATOM 1875 C CA . ARG A 1 236 ? 20.000 2.947 4.311 1.00 83.75 236 ARG A CA 1
ATOM 1876 C C . ARG A 1 236 ? 21.356 2.234 4.192 1.00 83.75 236 ARG A C 1
ATOM 1878 O O . ARG A 1 236 ? 22.364 2.880 4.459 1.00 83.75 236 ARG A O 1
ATOM 1885 N N . GLY A 1 237 ? 21.381 0.988 3.708 1.00 65.56 237 GLY A N 1
ATOM 1886 C CA . GLY A 1 237 ? 22.570 0.132 3.690 1.00 65.56 237 GLY A CA 1
ATOM 1887 C C . GLY A 1 237 ? 22.827 -0.480 5.068 1.00 65.56 237 GLY A C 1
ATOM 1888 O O . GLY A 1 237 ? 22.542 0.145 6.091 1.00 65.56 237 GLY A O 1
ATOM 1889 N N . SER A 1 238 ? 23.336 -1.712 5.105 1.00 40.72 238 SER A N 1
ATOM 1890 C CA . SER A 1 238 ? 23.922 -2.279 6.322 1.00 40.72 238 SER A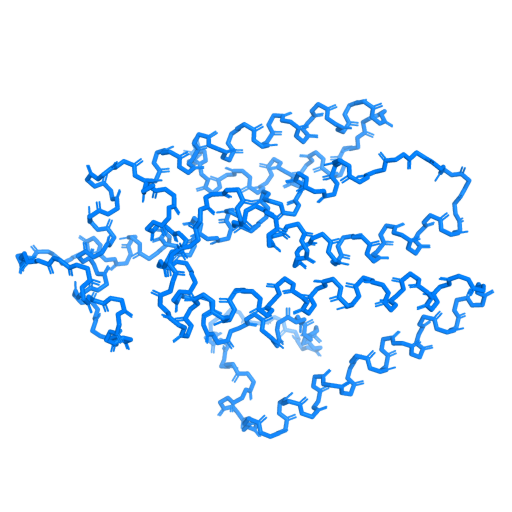 CA 1
ATOM 1891 C C . SER A 1 238 ? 25.063 -1.358 6.758 1.00 40.72 238 SER A C 1
ATOM 1893 O O . SER A 1 238 ? 26.017 -1.184 6.001 1.00 40.72 238 SER A O 1
ATOM 1895 N N . GLN A 1 239 ? 24.935 -0.722 7.923 1.00 32.91 239 GLN A N 1
ATOM 1896 C CA . GLN A 1 239 ? 26.113 -0.207 8.624 1.00 32.91 239 GLN A CA 1
ATOM 1897 C C . GLN A 1 239 ? 26.994 -1.374 9.063 1.00 32.91 239 GLN A C 1
ATOM 1899 O O . GLN A 1 239 ? 26.417 -2.423 9.438 1.00 32.91 239 GLN A O 1
#

Sequence (239 aa):
MYMSMCCDVSCSSTGATGALQLHMPDSREESQDQAISIAHNIYGVPQTINSANYVYFLGLEKVLQLDHPESTKVFTAQLLELHRGQGMDIYWRDAVVCPTEEEYKAMVIKKTGGLFGLAVGLMQLFSDCKKDFVPLLNALGLYFQIRDDYANLYSKEVVYQEISEILNTDQDILRQRTTDNDVKKYCVECLHRLGSFEYTKEILIQLENSIFELIEEHGGNPILTALINELKKVYRGSQ

Organism: Magallana gigas (NCBI:txid29159)

Foldseek 3Di:
DLVLLLLLVLLLLCVPAQVQPPPPPDPDDDDPDDPPDDVCVVPNPVVSVVVSVVVLVVVVVVQVVVVFPCSNVQLVVLVVLQVVLVVVSVCCLVVVPRDDPVVNLSSLCSNQVSVVSNVVVSVVSVDPDPDDCSVLSSLVSVLVSLLSSLLSLVVVQVVLVPDDDDDDDDDCLSVVSDPDSHSSSVSSVVSVVVCSSVVSLVVSVVSLVVNQVSQVVVVHDVVVNVVSVVSNCSSVPDD

Radius of gyration: 19.73 Å; chains: 1; bounding box: 52×39×50 Å

Secondary structure (DSSP, 8-state):
-HHHHHHHHHHHHSTTTTTT-S-----S---S------HHHHH-HHHHHHHHHHHHHHHHHHHHTT--TTHHHHHHHHHHHHHHHHHHHHHHHHHT-PPPHHHHHHHHHHHHHHHHHHHHHHHHHT-S-----HHHHHHHHHHHHHHHHHHHHHHHHHHHTT--------GGGGGGT---HHHHHHHHHHHHHTTHHHHHHHHHHHHHHHHHHHHHHTT--HHHHHHHHHHTHHHH---